Protein AF-A0A2V7F9Q8-F1 (afdb_monomer_lite)

Foldseek 3Di:
DQPQCPPVNLVVLLVVLLVVQLVLQLVLVVVVVDDSVVSNVVSNVLSPPLLVVLLVLLQVLLVPDDPVVSVVVLVVLLVVLVVQQVVLVVLVVVLVVCCVVDVPDDCPVNSVSSVSSSVSSSSNSNSVSSSSSNSNPDPPPVVVVVVVVVVVVVVVVVVVLVVVVVVLVVVQVVLVVVVVVVVVVVVVVQVVLVVVQVVCVVPDPDDDDPVNVDGDDDDDDDRDDRPDSPVPDPPPPDD

pLDDT: mean 71.61, std 14.18, range [29.89, 95.0]

Secondary structure (DSSP, 8-state):
------HHHHHHHHHHHHHHHHHHHHHHHHHTT--HHHHHHHHHHHHHHHHHHHHHHHHHHHHHS-HHHHHHHHHHHHHHHHHHHHHHHHHHHHHHHHHHH-TTS-THHHHHHHHHHHHHHHHHHHHHHHHHHHHH----HHHHHHHHHHHHHHHHHHHHHHHHHHHHHHHHHHHHHHHHHHHHHHHHHHHHHHHHHHHHHHH-SSPPPGGGGSPPP-----PPPP-----SS------

Radius of gyration: 45.11 Å; chains: 1; bounding box: 73×38×143 Å

Structure (mmCIF, N/CA/C/O backbone):
data_AF-A0A2V7F9Q8-F1
#
_entry.id   AF-A0A2V7F9Q8-F1
#
loop_
_atom_site.group_PDB
_atom_site.id
_atom_site.type_symbol
_atom_site.label_atom_id
_atom_site.label_alt_id
_atom_site.label_comp_id
_atom_site.label_asym_id
_atom_site.label_entity_id
_atom_site.label_seq_id
_atom_site.pdbx_PDB_ins_code
_atom_site.Cartn_x
_atom_site.Cartn_y
_atom_site.Cartn_z
_atom_site.occupancy
_atom_site.B_iso_or_equiv
_atom_site.auth_seq_id
_atom_site.auth_comp_id
_atom_site.auth_asym_id
_atom_site.auth_atom_id
_atom_site.pdbx_PDB_model_num
ATOM 1 N N . MET A 1 1 ? -1.385 -17.957 11.671 1.00 29.89 1 MET A N 1
ATOM 2 C CA . MET A 1 1 ? -2.810 -18.336 11.596 1.00 29.89 1 MET A CA 1
ATOM 3 C C . MET A 1 1 ? -3.612 -17.163 12.126 1.00 29.89 1 MET A C 1
ATOM 5 O O . MET A 1 1 ? -3.603 -16.942 13.327 1.00 29.89 1 MET A O 1
ATOM 9 N N . THR A 1 2 ? -4.204 -16.357 11.249 1.00 40.81 2 THR A N 1
ATOM 10 C CA . THR A 1 2 ? -5.199 -15.357 11.648 1.00 40.81 2 THR A CA 1
ATOM 11 C C . THR A 1 2 ? -6.532 -16.092 11.702 1.00 40.81 2 THR A C 1
ATOM 13 O O . THR A 1 2 ? -6.978 -16.638 10.698 1.00 40.81 2 THR A O 1
ATOM 16 N N . ILE A 1 3 ? -7.105 -16.242 12.896 1.00 44.38 3 ILE A N 1
ATOM 17 C CA . ILE A 1 3 ? -8.466 -16.764 13.037 1.00 44.38 3 ILE A CA 1
ATOM 18 C C . ILE A 1 3 ? -9.361 -15.572 12.694 1.00 44.38 3 ILE A C 1
ATOM 20 O O . ILE A 1 3 ? -9.356 -14.611 13.467 1.00 44.38 3 ILE A O 1
ATOM 24 N N . PRO A 1 4 ? -10.053 -15.556 11.540 1.00 53.19 4 PRO A N 1
ATOM 25 C CA . PRO A 1 4 ? -10.927 -14.445 11.206 1.00 53.19 4 PRO A CA 1
ATOM 26 C C . PRO A 1 4 ? -12.036 -14.420 12.253 1.00 53.19 4 PRO A C 1
ATOM 28 O O . PRO A 1 4 ? -12.846 -15.344 12.322 1.00 53.19 4 PRO A O 1
ATOM 31 N N . PHE A 1 5 ? -12.037 -13.403 13.114 1.00 58.00 5 PHE A N 1
ATOM 32 C CA . PHE A 1 5 ? -13.115 -13.230 14.074 1.00 58.00 5 PHE A CA 1
ATOM 33 C C . PHE A 1 5 ? -14.372 -12.889 13.265 1.00 58.00 5 PHE A C 1
ATOM 35 O O . PHE A 1 5 ? -14.367 -11.876 12.561 1.00 58.00 5 PHE A O 1
ATOM 42 N N . PRO A 1 6 ? -15.424 -13.729 13.272 1.00 70.44 6 PRO A N 1
ATOM 43 C CA . PRO A 1 6 ? -16.582 -13.496 12.423 1.00 70.44 6 PRO A CA 1
ATOM 44 C C . PRO A 1 6 ? -17.192 -12.135 12.752 1.00 70.44 6 PRO A C 1
ATOM 46 O O . PRO A 1 6 ? -17.419 -11.822 13.921 1.00 70.44 6 P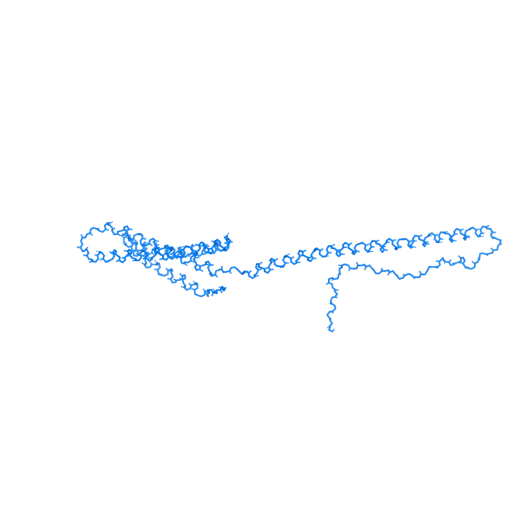RO A O 1
ATOM 49 N N . SER A 1 7 ? -17.482 -11.330 11.733 1.00 65.62 7 SER A N 1
ATOM 50 C CA . SER A 1 7 ? -18.057 -9.988 11.902 1.00 65.62 7 SER A CA 1
ATOM 51 C C . SER A 1 7 ? -19.340 -10.007 12.744 1.00 65.62 7 SER A C 1
ATOM 53 O O . SER A 1 7 ? -19.554 -9.117 13.562 1.00 65.62 7 SER A O 1
ATOM 55 N N . ALA A 1 8 ? -20.142 -11.069 12.626 1.00 67.50 8 ALA A N 1
ATOM 56 C CA . ALA A 1 8 ? -21.326 -11.301 13.451 1.00 67.50 8 ALA A CA 1
ATOM 57 C C . ALA A 1 8 ? -21.000 -11.514 14.943 1.00 67.50 8 ALA A C 1
ATOM 59 O O . ALA A 1 8 ? -21.700 -10.986 15.802 1.00 67.50 8 ALA A O 1
ATOM 60 N N . LEU A 1 9 ? -19.920 -12.238 15.264 1.00 69.56 9 LEU A N 1
ATOM 61 C CA . LEU A 1 9 ? -19.450 -12.417 16.643 1.00 69.56 9 LEU A CA 1
ATOM 62 C C . LEU A 1 9 ? -18.849 -11.125 17.203 1.00 69.56 9 LEU A C 1
ATOM 64 O O . LEU A 1 9 ? -19.033 -10.834 18.380 1.00 69.56 9 LEU A O 1
ATOM 68 N N . HIS A 1 10 ? -18.170 -10.330 16.370 1.00 70.38 10 HIS A N 1
ATOM 69 C CA . HIS A 1 10 ? -17.646 -9.027 16.777 1.00 70.38 10 HIS A CA 1
ATOM 70 C C . HIS A 1 10 ? -18.772 -8.067 17.177 1.00 70.38 10 HIS A C 1
ATOM 72 O O . HIS A 1 10 ? -18.748 -7.523 18.282 1.00 70.38 10 HIS A O 1
ATOM 78 N N . TRP A 1 11 ? -19.781 -7.912 16.315 1.00 69.62 11 TRP A N 1
ATOM 79 C CA . TRP A 1 11 ? -20.952 -7.088 16.609 1.00 69.62 11 TRP A CA 1
ATOM 80 C C . TRP A 1 11 ? -21.761 -7.648 17.779 1.00 69.62 11 TRP A C 1
ATOM 82 O O . TRP A 1 11 ? -22.145 -6.886 18.661 1.00 69.62 11 TRP A O 1
ATOM 92 N N . GLY A 1 12 ? -21.946 -8.970 17.849 1.00 74.69 12 GLY A N 1
ATOM 93 C CA . GLY A 1 12 ? -22.610 -9.625 18.976 1.00 74.69 12 GLY A CA 1
ATOM 94 C C . GLY A 1 12 ? -21.922 -9.348 20.315 1.00 74.69 12 GLY A C 1
ATOM 95 O O . GLY A 1 12 ? -22.597 -9.019 21.286 1.00 74.69 12 GLY A O 1
ATOM 96 N N . LEU A 1 13 ? -20.586 -9.397 20.360 1.00 72.25 13 LEU A N 1
ATOM 97 C CA . LEU A 1 13 ? -19.802 -9.079 21.556 1.00 72.25 13 LEU A CA 1
ATOM 98 C C . LEU A 1 13 ? -19.955 -7.606 21.968 1.00 72.25 13 LEU A C 1
ATOM 100 O O . LEU A 1 13 ? -20.118 -7.326 23.152 1.00 72.25 13 LEU A O 1
ATOM 104 N N . ILE A 1 14 ? -19.932 -6.674 21.007 1.00 73.06 14 ILE A N 1
ATOM 105 C CA . ILE A 1 14 ? -20.111 -5.237 21.274 1.00 73.06 14 ILE A CA 1
ATOM 106 C C . ILE A 1 14 ? -21.512 -4.957 21.828 1.00 73.06 14 ILE A C 1
ATOM 108 O O . ILE A 1 14 ? -21.641 -4.260 22.832 1.00 73.06 14 ILE A O 1
ATOM 112 N N . VAL A 1 15 ? -22.555 -5.519 21.207 1.00 74.88 15 VAL A N 1
ATOM 113 C CA . VAL A 1 15 ? -23.940 -5.345 21.672 1.00 74.88 15 VAL A CA 1
ATOM 114 C C . VAL A 1 15 ? -24.131 -5.966 23.055 1.00 74.88 15 VAL A C 1
ATOM 116 O O . VAL A 1 15 ? -24.748 -5.345 23.916 1.00 74.88 15 VAL A O 1
ATOM 119 N N . PHE A 1 16 ? -23.564 -7.151 23.297 1.00 74.44 16 PHE A N 1
ATOM 120 C CA . PHE A 1 16 ? -23.614 -7.811 24.601 1.00 74.44 16 PHE A CA 1
ATOM 121 C C . PHE A 1 16 ? -22.917 -6.989 25.695 1.00 74.44 16 PHE A C 1
ATOM 123 O O . PHE A 1 16 ? -23.475 -6.815 26.777 1.00 74.44 16 PHE A O 1
ATOM 130 N N . LEU A 1 17 ? -21.732 -6.439 25.407 1.00 71.81 17 LEU A N 1
ATOM 131 C CA . LEU A 1 17 ? -21.002 -5.568 26.333 1.00 71.81 17 LEU A CA 1
ATOM 132 C C . LEU A 1 17 ? -21.772 -4.276 26.634 1.00 71.81 17 LEU A C 1
ATOM 134 O O . LEU A 1 17 ? -21.924 -3.936 27.804 1.00 71.81 17 LEU A O 1
ATOM 138 N N . GLY A 1 18 ? -22.323 -3.610 25.615 1.00 68.94 18 GLY A N 1
ATOM 139 C CA . GLY A 1 18 ? -23.127 -2.396 25.805 1.00 68.94 18 GLY A CA 1
ATOM 140 C C . GLY A 1 18 ? -24.403 -2.642 26.621 1.00 68.94 18 GLY A C 1
ATOM 141 O O . GLY A 1 18 ? -24.721 -1.873 27.528 1.00 68.94 18 GLY A O 1
ATOM 142 N N . PHE A 1 19 ? -25.109 -3.753 26.372 1.00 74.94 19 PHE A N 1
ATOM 143 C CA . PHE A 1 19 ? -26.278 -4.137 27.175 1.00 74.94 19 PHE A CA 1
ATOM 144 C C . PHE A 1 19 ? -25.917 -4.521 28.614 1.00 74.94 19 PHE A C 1
ATOM 146 O O . PHE A 1 19 ? -26.707 -4.266 29.519 1.00 74.94 19 PHE A O 1
ATOM 153 N N . GLY A 1 20 ? -24.746 -5.125 28.835 1.00 69.50 20 GLY A N 1
ATOM 154 C CA . GLY A 1 20 ? -24.253 -5.468 30.170 1.00 69.50 20 GLY A CA 1
ATOM 155 C C . GLY A 1 20 ? -23.825 -4.249 30.993 1.00 69.50 20 GLY A C 1
ATOM 156 O O . GLY A 1 20 ? -23.993 -4.245 32.211 1.00 69.50 20 GLY A O 1
ATOM 157 N N . GLU A 1 21 ? -23.323 -3.198 30.342 1.00 70.00 21 GLU A N 1
ATOM 158 C CA . GLU A 1 21 ? -22.861 -1.974 31.007 1.00 70.00 21 GLU A CA 1
ATOM 159 C C . GLU A 1 21 ? -24.021 -1.107 31.529 1.00 70.00 21 GLU A C 1
ATOM 161 O O . GLU A 1 21 ? -23.918 -0.469 32.580 1.00 70.00 21 GLU A O 1
ATOM 166 N N . PHE A 1 22 ? -25.164 -1.135 30.838 1.00 69.75 22 PHE A N 1
ATOM 167 C CA . PHE A 1 22 ? -26.355 -0.361 31.192 1.00 69.75 22 PHE A CA 1
ATOM 168 C C . PHE A 1 22 ? -26.871 -0.614 32.628 1.00 69.75 22 PHE A C 1
ATOM 170 O O . PHE A 1 22 ? -26.931 0.343 33.406 1.00 69.75 22 PHE A O 1
ATOM 177 N N . PRO A 1 23 ? -27.205 -1.853 33.053 1.00 67.00 23 PRO A N 1
ATOM 178 C CA . PRO A 1 23 ? -27.691 -2.105 34.409 1.00 67.00 23 PRO A CA 1
ATOM 179 C C . PRO A 1 23 ? -26.637 -1.779 35.474 1.00 67.00 23 PRO A C 1
ATOM 181 O O . PRO A 1 23 ? -26.982 -1.241 36.524 1.00 67.00 23 PRO A O 1
ATOM 184 N N . LEU A 1 24 ? -25.354 -2.023 35.198 1.00 67.50 24 LEU A N 1
ATOM 185 C CA . LEU A 1 24 ? -24.270 -1.703 36.126 1.00 67.50 24 LEU A CA 1
ATOM 186 C C . LEU A 1 24 ? -24.180 -0.203 36.396 1.00 67.50 24 LEU A C 1
ATOM 188 O O . LEU A 1 24 ? -24.241 0.195 37.557 1.00 67.50 24 LEU A O 1
ATOM 192 N N . ASN A 1 25 ? -24.142 0.625 35.349 1.00 68.44 25 ASN A N 1
ATOM 193 C CA . ASN A 1 25 ? -24.094 2.081 35.492 1.00 68.44 25 ASN A CA 1
ATOM 194 C C . ASN A 1 25 ? -25.361 2.637 36.178 1.00 68.44 25 ASN A C 1
ATOM 196 O O . ASN A 1 25 ? -25.261 3.564 36.982 1.00 68.44 25 ASN A O 1
ATOM 200 N N . THR A 1 26 ? -26.545 2.041 35.966 1.00 67.25 26 THR A N 1
ATOM 201 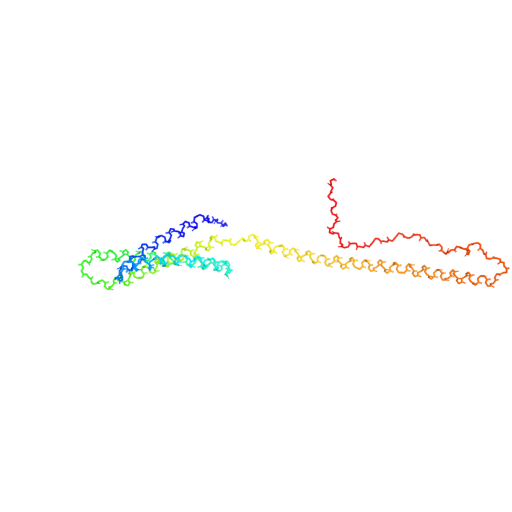C CA . THR A 1 26 ? -27.772 2.476 36.672 1.00 67.25 26 THR A CA 1
ATOM 202 C C . THR A 1 26 ? -27.741 2.225 38.184 1.00 67.25 26 THR A C 1
ATOM 204 O O . THR A 1 26 ? -28.275 3.035 38.943 1.00 67.25 26 THR A O 1
ATOM 207 N N . VAL A 1 27 ? -27.095 1.145 38.646 1.00 66.31 27 VAL A N 1
ATOM 208 C CA . VAL A 1 27 ? -26.941 0.857 40.085 1.00 66.31 27 VAL A CA 1
ATOM 209 C C . VAL A 1 27 ? -26.067 1.916 40.760 1.00 66.31 27 VAL A C 1
ATOM 211 O O . VAL A 1 27 ? -26.357 2.327 41.882 1.00 66.31 27 VAL A O 1
ATOM 214 N N . VAL A 1 28 ? -25.042 2.409 40.060 1.00 63.38 28 VAL A N 1
ATOM 215 C CA . VAL A 1 28 ? -24.127 3.444 40.564 1.00 63.38 28 VAL A CA 1
ATOM 216 C C . VAL A 1 28 ? -24.845 4.766 40.791 1.00 63.38 28 VAL A C 1
ATOM 218 O O . VAL A 1 28 ? -24.762 5.342 41.871 1.00 63.38 28 VAL A O 1
ATOM 221 N N . PHE A 1 29 ? -25.566 5.247 39.780 1.00 64.38 29 PHE A N 1
ATOM 222 C CA . PHE A 1 29 ? -26.223 6.552 39.839 1.00 64.38 29 PHE A CA 1
ATOM 223 C C . PHE A 1 29 ? -27.409 6.567 40.808 1.00 64.38 29 PHE A C 1
ATOM 225 O O . PHE A 1 29 ? -27.621 7.564 41.494 1.00 64.38 29 PHE A O 1
ATOM 232 N N . ARG A 1 30 ? -28.091 5.426 40.992 1.00 65.75 30 ARG A N 1
ATOM 233 C CA . ARG A 1 30 ? -29.077 5.267 42.072 1.00 65.75 30 ARG A CA 1
ATOM 234 C C . ARG A 1 30 ? -28.444 5.384 43.460 1.00 65.75 30 ARG A C 1
ATOM 236 O O . ARG A 1 30 ? -29.068 5.936 44.360 1.00 65.75 30 ARG A O 1
ATOM 243 N N . LEU A 1 31 ? -27.202 4.922 43.633 1.00 60.53 31 LEU A N 1
ATOM 244 C CA . LEU A 1 31 ? -26.444 5.083 44.881 1.00 60.53 31 LEU A CA 1
ATOM 245 C C . LEU A 1 31 ? -26.020 6.539 45.150 1.00 60.53 31 LEU A C 1
ATOM 247 O O . LEU A 1 31 ? -25.777 6.891 46.302 1.00 60.53 31 LEU A O 1
ATOM 251 N N . PHE A 1 32 ? -25.940 7.379 44.114 1.00 56.38 32 PHE A N 1
ATOM 252 C CA . PHE A 1 32 ? -25.643 8.811 44.230 1.00 56.38 32 PHE A CA 1
ATOM 253 C C . PHE A 1 32 ? -26.869 9.669 44.595 1.00 56.38 32 PHE A C 1
ATOM 255 O O . PHE A 1 32 ? -26.714 10.858 44.865 1.00 56.38 32 PHE A O 1
ATOM 262 N N . GLY A 1 33 ? -28.066 9.074 44.678 1.00 53.78 33 GLY A N 1
ATOM 263 C CA . GLY A 1 33 ? -29.275 9.746 45.167 1.00 53.78 33 GLY A CA 1
ATOM 264 C C . GLY A 1 33 ? -29.928 10.711 44.171 1.00 53.78 33 GLY A C 1
ATOM 265 O O . GLY A 1 33 ? -30.736 11.543 44.579 1.00 53.78 33 GLY A O 1
ATOM 266 N N . GLU A 1 34 ? -29.596 10.623 42.881 1.00 59.00 34 GLU A N 1
ATOM 267 C CA . GLU A 1 34 ? -30.225 11.442 41.840 1.00 59.00 34 GLU A CA 1
ATOM 268 C C . GLU A 1 34 ? -31.616 10.925 41.432 1.00 59.00 34 GLU A C 1
ATOM 270 O O . GLU A 1 34 ? -31.963 9.759 41.631 1.00 59.00 34 GLU A O 1
ATOM 275 N N . ALA A 1 35 ? -32.426 11.799 40.822 1.00 67.19 35 ALA A N 1
ATOM 276 C CA . ALA A 1 35 ? -33.738 11.437 40.291 1.00 67.19 35 ALA A CA 1
ATOM 277 C C . ALA A 1 35 ? -33.627 10.276 39.282 1.00 67.19 35 ALA A C 1
ATOM 279 O O . ALA A 1 35 ? -32.774 10.298 38.390 1.00 67.19 35 ALA A O 1
ATOM 280 N N . GLU A 1 36 ? -34.518 9.281 39.386 1.00 64.94 36 GLU A N 1
ATOM 281 C CA . GLU A 1 36 ? -34.432 8.028 38.612 1.00 64.94 36 GLU A CA 1
ATOM 282 C C . GLU A 1 36 ? -34.313 8.255 37.101 1.00 64.94 36 GLU A C 1
ATOM 284 O O . GLU A 1 36 ? -33.569 7.552 36.420 1.00 64.94 36 GLU A O 1
ATOM 289 N N . PHE A 1 37 ? -34.993 9.274 36.572 1.00 68.38 37 PHE A N 1
ATOM 290 C CA . PHE A 1 37 ? -34.937 9.603 35.149 1.00 68.38 37 PHE A CA 1
ATOM 291 C C . PHE A 1 37 ? -33.549 10.100 34.703 1.00 68.38 37 PHE A C 1
ATOM 293 O O . PHE A 1 37 ? -33.067 9.705 33.642 1.00 68.38 37 PHE A O 1
ATOM 300 N N . LEU A 1 38 ? -32.876 10.916 35.525 1.00 66.81 38 LEU A N 1
ATOM 301 C CA . LEU A 1 38 ? -31.527 11.420 35.235 1.00 66.81 38 LEU A CA 1
ATOM 302 C C . LEU A 1 38 ? -30.496 10.282 35.263 1.00 66.81 38 LEU A C 1
ATOM 304 O O . LEU A 1 38 ? -29.641 10.190 34.383 1.00 66.81 38 LEU A O 1
ATOM 308 N N . THR A 1 39 ? -30.655 9.361 36.216 1.00 72.06 39 THR A N 1
ATOM 309 C CA . THR A 1 39 ? -29.824 8.159 36.360 1.00 72.06 39 THR A CA 1
ATOM 310 C C . THR A 1 39 ? -29.856 7.290 35.102 1.00 72.06 39 THR A C 1
ATOM 312 O O . THR A 1 39 ? -28.805 6.887 34.599 1.00 72.06 39 THR A O 1
ATOM 315 N N . TYR A 1 40 ? -31.046 7.011 34.561 1.00 73.00 40 TYR A N 1
ATOM 316 C CA . TYR A 1 40 ? -31.163 6.219 33.335 1.00 73.00 40 TYR A CA 1
ATOM 317 C C . TYR A 1 40 ? -30.545 6.929 32.129 1.00 73.00 40 TYR A C 1
ATOM 319 O O . TYR A 1 40 ? -29.878 6.283 31.319 1.00 73.00 40 TYR A O 1
ATOM 327 N N . LEU A 1 41 ? -30.705 8.253 32.036 1.00 71.31 41 LEU A N 1
ATOM 328 C CA . LEU A 1 41 ? -30.115 9.043 30.959 1.00 71.31 41 LEU A CA 1
ATOM 329 C C . LEU A 1 41 ? -28.578 8.995 31.012 1.00 71.31 41 LEU A C 1
ATOM 331 O O . LEU A 1 41 ? -27.946 8.681 30.005 1.00 71.31 41 LEU A O 1
ATOM 335 N N . MET A 1 42 ? -27.977 9.217 32.183 1.00 66.94 42 MET A N 1
ATOM 336 C CA . MET A 1 42 ? -26.519 9.189 32.370 1.00 66.94 42 MET A CA 1
ATOM 337 C C . MET A 1 42 ? -25.917 7.790 32.192 1.00 66.94 42 MET A C 1
ATOM 339 O O . MET A 1 42 ? -24.858 7.639 31.583 1.00 66.94 42 MET A O 1
ATOM 343 N N . ALA A 1 43 ? -26.600 6.748 32.668 1.00 68.75 4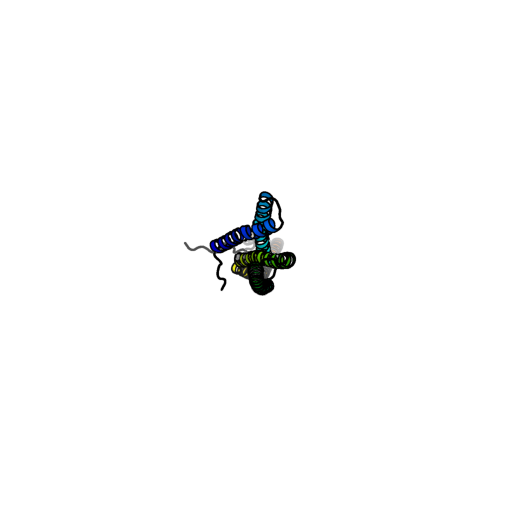3 ALA A N 1
ATOM 344 C CA . ALA A 1 43 ? -26.162 5.374 32.450 1.00 68.75 43 ALA A CA 1
ATOM 345 C C . ALA A 1 43 ? -26.220 4.983 30.965 1.00 68.75 43 ALA A C 1
ATOM 347 O O . ALA A 1 43 ? -25.309 4.319 30.473 1.00 68.75 43 ALA A O 1
ATOM 348 N N . SER A 1 44 ? -27.260 5.424 30.244 1.00 70.75 44 SER A N 1
ATOM 349 C CA . SER A 1 44 ? -27.421 5.140 28.813 1.00 70.75 44 SER A CA 1
ATOM 350 C C . SER A 1 44 ? -26.340 5.795 27.954 1.00 70.75 44 SER A C 1
ATOM 352 O O . SER A 1 44 ? -25.825 5.164 27.032 1.00 70.75 44 SER A O 1
ATOM 354 N N . THR A 1 45 ? -25.956 7.036 28.269 1.00 70.19 45 THR A N 1
ATOM 355 C CA . THR A 1 45 ? -24.932 7.760 27.511 1.00 70.19 45 THR A CA 1
ATOM 356 C C . THR A 1 45 ? -23.558 7.141 27.718 1.00 70.19 45 THR A C 1
ATOM 358 O O . THR A 1 45 ? -22.850 6.918 26.738 1.00 70.19 45 THR A O 1
ATOM 361 N N . LEU A 1 46 ? -23.202 6.779 28.953 1.00 69.00 46 LEU A N 1
ATOM 362 C CA . LEU A 1 46 ? -21.939 6.094 29.246 1.00 69.00 46 LEU A CA 1
ATOM 363 C C . LEU A 1 46 ? -21.861 4.709 28.594 1.00 69.00 46 LEU A C 1
ATOM 365 O O . LEU A 1 46 ? -20.876 4.431 27.911 1.00 69.00 46 LEU A O 1
ATOM 369 N N . ALA A 1 47 ? -22.932 3.913 28.694 1.00 70.31 47 ALA A N 1
ATOM 370 C CA . ALA A 1 47 ? -23.006 2.574 28.100 1.00 70.31 47 ALA A CA 1
ATOM 371 C C . ALA A 1 47 ? -22.896 2.571 26.562 1.00 70.31 47 ALA A C 1
ATOM 373 O O . ALA A 1 47 ? -22.547 1.556 25.964 1.00 70.31 47 ALA A O 1
ATOM 374 N N . LEU A 1 48 ? -23.193 3.695 25.903 1.00 69.81 48 LEU A N 1
ATOM 375 C CA . LEU A 1 48 ? -23.008 3.870 24.459 1.00 69.81 48 LEU A CA 1
ATOM 376 C C . LEU A 1 48 ? -21.628 4.437 24.113 1.00 69.81 48 LEU A C 1
ATOM 378 O O . LEU A 1 48 ? -20.967 3.953 23.195 1.00 69.81 48 LEU A O 1
ATOM 382 N N . ILE A 1 49 ? -21.187 5.468 24.834 1.00 70.12 49 ILE A N 1
ATOM 383 C CA . ILE A 1 49 ? -19.960 6.206 24.518 1.00 70.12 49 ILE A CA 1
ATOM 384 C C . ILE A 1 49 ? -18.717 5.341 24.750 1.00 70.12 49 ILE A C 1
ATOM 386 O O . ILE A 1 49 ? -17.800 5.369 23.926 1.00 70.12 49 ILE A O 1
ATOM 390 N N . ILE A 1 50 ? -18.682 4.551 25.826 1.00 71.38 50 ILE A N 1
ATOM 391 C CA . ILE A 1 50 ? -17.509 3.745 26.190 1.00 71.38 50 ILE A CA 1
ATOM 392 C C . ILE A 1 50 ? -17.189 2.691 25.111 1.00 71.38 50 ILE A C 1
ATOM 394 O O . ILE A 1 50 ? -16.053 2.686 24.617 1.00 71.38 50 ILE A O 1
ATOM 398 N N . PRO A 1 51 ? -18.151 1.869 24.644 1.00 72.62 51 PRO A N 1
ATOM 399 C CA . PRO A 1 51 ? -17.916 0.957 23.530 1.00 72.62 51 PRO A CA 1
ATOM 400 C C . PRO A 1 51 ? -17.536 1.677 22.234 1.00 72.62 51 PRO A C 1
ATOM 402 O O . PRO A 1 51 ? -16.601 1.253 21.560 1.00 72.62 51 PRO A O 1
ATOM 405 N N . VAL A 1 52 ? -18.210 2.780 21.887 1.00 71.94 52 VAL A N 1
ATOM 406 C CA . VAL A 1 52 ? -17.951 3.514 20.634 1.00 71.94 52 VAL A CA 1
ATOM 407 C C . VAL A 1 52 ? -16.524 4.066 20.590 1.00 71.94 52 VAL A C 1
ATOM 409 O O . VAL A 1 52 ? -15.832 3.907 19.580 1.00 71.94 52 VAL A O 1
ATOM 412 N N . ILE A 1 53 ? -16.051 4.661 21.688 1.00 71.56 53 ILE A N 1
ATOM 413 C CA . ILE A 1 53 ? -14.676 5.162 21.787 1.00 71.56 53 ILE A CA 1
ATOM 414 C C . ILE A 1 53 ? -13.679 3.997 21.736 1.00 71.56 53 ILE A C 1
ATOM 416 O O . ILE A 1 53 ? -12.688 4.083 21.011 1.00 71.56 53 ILE A O 1
ATOM 420 N N . GLY A 1 54 ? -13.948 2.890 22.439 1.00 69.94 54 GLY A N 1
ATOM 421 C CA . GLY A 1 54 ? -13.109 1.687 22.377 1.00 69.94 54 GLY A CA 1
ATOM 422 C C . GLY A 1 54 ? -12.984 1.132 20.953 1.00 69.94 54 GLY A C 1
ATOM 423 O O . GLY A 1 54 ? -11.894 0.758 20.518 1.00 69.94 54 GLY A O 1
ATOM 424 N N . LEU A 1 55 ? -14.077 1.165 20.187 1.00 73.12 55 LEU A N 1
ATOM 425 C CA . LEU A 1 55 ? -14.125 0.745 18.788 1.00 73.12 55 LEU A CA 1
ATOM 426 C C . LEU A 1 55 ? -13.240 1.637 17.913 1.00 73.12 55 LEU A C 1
ATOM 428 O O . LEU A 1 55 ? -12.386 1.126 17.185 1.00 73.12 55 LEU A O 1
ATOM 432 N N . PHE A 1 56 ? -13.400 2.958 18.034 1.00 73.06 56 PHE A N 1
ATOM 433 C CA . PHE A 1 56 ? -12.654 3.937 17.246 1.00 73.06 56 PHE A CA 1
ATOM 434 C C . PHE A 1 56 ? -11.156 3.908 17.561 1.00 73.06 56 PHE A C 1
ATOM 436 O O . PHE A 1 56 ? -10.329 3.895 16.648 1.00 73.06 56 PHE A O 1
ATOM 443 N N . ILE A 1 57 ? -10.796 3.829 18.845 1.00 71.44 57 ILE A N 1
ATOM 444 C CA . ILE A 1 57 ? -9.399 3.722 19.274 1.00 71.44 57 ILE A CA 1
ATOM 445 C C . ILE A 1 57 ? -8.801 2.386 18.823 1.00 71.44 57 ILE A C 1
ATOM 447 O O . ILE A 1 57 ? -7.677 2.378 18.331 1.00 71.44 57 ILE A O 1
ATOM 451 N N . GLY A 1 58 ? -9.540 1.274 18.910 1.00 68.19 58 GLY A N 1
ATOM 452 C CA . GLY A 1 58 ? -9.086 -0.029 18.414 1.00 68.19 58 GLY A CA 1
ATOM 453 C C . GLY A 1 58 ? -8.761 -0.010 16.916 1.00 68.19 58 GLY A C 1
ATOM 454 O O . GLY A 1 58 ? -7.691 -0.474 16.511 1.00 68.19 58 GLY A O 1
ATOM 455 N N . ILE A 1 59 ? -9.623 0.620 16.107 1.00 70.12 59 ILE A N 1
ATOM 456 C CA . ILE A 1 59 ? -9.390 0.825 14.669 1.00 70.12 59 ILE A CA 1
ATOM 457 C C . ILE A 1 59 ? -8.177 1.735 14.452 1.00 70.12 59 ILE A C 1
ATOM 459 O O . ILE A 1 59 ? -7.282 1.402 13.675 1.00 70.12 59 ILE A O 1
ATOM 463 N N . HIS A 1 60 ? -8.114 2.876 15.138 1.00 69.75 60 HIS A N 1
ATOM 464 C CA . HIS A 1 60 ? -7.045 3.854 14.947 1.00 69.75 60 HIS A CA 1
ATOM 465 C C . HIS A 1 60 ? -5.673 3.292 15.342 1.00 69.75 60 HIS A C 1
ATOM 467 O O . HIS A 1 60 ? -4.703 3.427 14.596 1.00 69.75 60 HIS A O 1
ATOM 473 N N . MET A 1 61 ? -5.596 2.577 16.465 1.00 66.69 61 MET A N 1
ATOM 474 C CA . MET A 1 61 ? -4.371 1.946 16.954 1.00 66.69 61 MET A CA 1
ATOM 475 C C . MET A 1 61 ? -3.858 0.871 15.991 1.00 66.69 61 MET A C 1
ATOM 477 O O . MET A 1 61 ? -2.648 0.695 15.842 1.00 66.69 61 MET A O 1
ATOM 481 N N . ARG A 1 62 ? -4.768 0.191 15.284 1.00 66.75 62 ARG A N 1
ATOM 482 C CA . ARG A 1 62 ? -4.420 -0.786 14.250 1.00 66.75 62 ARG A CA 1
ATOM 483 C C . ARG A 1 62 ? -3.827 -0.147 12.988 1.00 66.75 62 ARG A C 1
ATOM 485 O O . ARG A 1 62 ? -3.002 -0.786 12.339 1.00 66.75 62 ARG A O 1
ATOM 492 N N . HIS A 1 63 ? -4.209 1.089 12.660 1.00 64.50 63 HIS A N 1
ATOM 493 C CA . HIS A 1 63 ? -3.704 1.823 11.491 1.00 64.50 63 HIS A CA 1
ATOM 494 C C . HIS A 1 63 ? -2.442 2.650 11.790 1.00 64.50 63 HIS A C 1
ATOM 496 O O . HIS A 1 63 ? -1.604 2.820 10.908 1.00 64.50 63 HIS A O 1
ATOM 502 N N . ALA A 1 64 ? -2.293 3.163 13.015 1.00 60.12 64 ALA A N 1
ATOM 503 C CA . ALA A 1 64 ? -1.228 4.102 13.371 1.00 60.12 64 ALA A CA 1
ATOM 504 C C . ALA A 1 64 ? 0.063 3.438 13.888 1.00 60.12 64 ALA A C 1
ATOM 506 O O . ALA A 1 64 ? 1.138 4.027 13.773 1.00 60.12 64 ALA A O 1
ATOM 507 N N . ILE A 1 65 ? -0.014 2.232 14.469 1.00 62.56 65 ILE A N 1
ATOM 508 C CA . ILE A 1 65 ? 1.114 1.608 15.180 1.00 62.56 65 ILE A CA 1
ATOM 509 C C . ILE A 1 65 ? 1.634 0.374 14.420 1.00 62.56 65 ILE A C 1
ATOM 511 O O . ILE A 1 65 ? 0.838 -0.463 13.987 1.00 62.56 65 ILE A O 1
ATOM 515 N N . PRO A 1 66 ? 2.967 0.189 14.284 1.00 65.69 66 PRO A N 1
ATOM 516 C CA . PRO A 1 66 ? 3.533 -1.031 13.713 1.00 65.69 66 PRO A CA 1
ATOM 517 C C . PRO A 1 66 ? 3.061 -2.281 14.475 1.00 65.69 66 PRO A C 1
ATOM 519 O O . PRO A 1 66 ? 3.127 -2.339 15.703 1.00 65.69 66 PRO A O 1
ATOM 522 N N . ARG A 1 67 ? 2.616 -3.309 13.734 1.00 59.22 67 ARG A N 1
ATOM 523 C CA . ARG A 1 67 ? 1.928 -4.508 14.262 1.00 59.22 67 ARG A CA 1
ATOM 524 C C . ARG A 1 67 ? 2.647 -5.206 15.424 1.00 59.22 67 ARG A C 1
ATOM 526 O O . ARG A 1 67 ? 1.974 -5.695 16.319 1.00 59.22 67 ARG A O 1
ATOM 533 N N . MET A 1 68 ? 3.983 -5.225 15.460 1.00 61.38 68 MET A N 1
ATOM 534 C CA . MET A 1 68 ? 4.730 -5.805 16.591 1.00 61.38 68 MET A CA 1
ATOM 535 C C . MET A 1 68 ? 4.480 -5.038 17.892 1.00 61.38 68 MET A C 1
ATOM 537 O O . MET A 1 68 ? 4.176 -5.643 18.914 1.00 61.38 68 MET A O 1
ATOM 541 N N . ALA A 1 69 ? 4.546 -3.707 17.843 1.00 68.56 69 ALA A N 1
ATOM 542 C CA . ALA A 1 69 ? 4.277 -2.867 19.002 1.00 68.56 69 ALA A CA 1
ATOM 543 C C . ALA A 1 69 ? 2.792 -2.917 19.393 1.00 68.56 69 ALA A C 1
ATOM 545 O O . ALA A 1 69 ? 2.489 -3.028 20.574 1.00 68.56 69 ALA A O 1
ATOM 546 N N . GLY A 1 70 ? 1.874 -2.924 18.417 1.00 68.06 70 GLY A N 1
ATOM 547 C CA . GLY A 1 70 ? 0.434 -3.048 18.675 1.00 68.06 70 GLY A CA 1
ATOM 548 C C . GLY A 1 70 ? 0.033 -4.393 19.298 1.00 68.06 70 GLY A C 1
ATOM 549 O O . GLY A 1 70 ? -0.712 -4.413 20.276 1.00 68.06 70 GLY A O 1
ATOM 550 N N . ASN A 1 71 ? 0.583 -5.507 18.799 1.00 68.88 71 ASN A N 1
ATOM 551 C CA . ASN A 1 71 ? 0.326 -6.845 19.339 1.00 68.88 71 ASN A CA 1
ATOM 552 C C . ASN A 1 71 ? 0.915 -7.022 20.743 1.00 68.88 71 ASN A C 1
ATOM 554 O O . ASN A 1 71 ? 0.268 -7.629 21.590 1.00 68.88 71 ASN A O 1
ATOM 558 N N . ILE A 1 72 ? 2.115 -6.492 21.008 1.00 74.69 72 ILE A N 1
ATOM 559 C CA . ILE A 1 72 ? 2.711 -6.512 22.354 1.00 74.69 72 ILE A CA 1
ATOM 560 C C . ILE A 1 72 ? 1.878 -5.653 23.308 1.00 74.69 72 ILE A C 1
ATOM 562 O O . ILE A 1 72 ? 1.580 -6.085 24.418 1.00 74.69 72 ILE A O 1
ATOM 566 N N . LEU A 1 73 ? 1.464 -4.462 22.866 1.00 73.44 73 LEU A N 1
ATOM 567 C CA . LEU A 1 73 ? 0.673 -3.540 23.672 1.00 73.44 73 LEU A CA 1
ATOM 568 C C . LEU A 1 73 ? -0.668 -4.162 24.070 1.00 73.44 73 LEU A C 1
ATOM 570 O O . LEU A 1 73 ? -0.992 -4.179 25.251 1.00 73.44 73 LEU A O 1
ATOM 574 N N . ILE A 1 74 ? -1.409 -4.740 23.121 1.00 72.31 74 ILE A N 1
ATOM 575 C CA . ILE A 1 74 ? -2.677 -5.431 23.409 1.00 72.31 74 ILE A CA 1
ATOM 576 C C . ILE A 1 74 ? -2.453 -6.718 24.194 1.00 72.31 74 ILE A C 1
ATOM 578 O O . ILE A 1 74 ? -3.222 -7.012 25.106 1.00 72.31 74 ILE A O 1
ATOM 582 N N . GLY A 1 75 ? -1.388 -7.459 23.885 1.00 68.62 75 GLY A N 1
ATOM 583 C CA . GLY A 1 75 ? -0.997 -8.654 24.625 1.00 68.62 75 GLY A CA 1
ATOM 584 C C . GLY A 1 75 ? -0.676 -8.373 26.094 1.00 68.62 75 GLY A C 1
ATOM 585 O O . GLY A 1 75 ? -0.904 -9.240 26.929 1.00 68.62 75 GLY A O 1
ATOM 586 N N . LEU A 1 76 ? -0.207 -7.165 26.423 1.00 75.44 76 LEU A N 1
ATOM 587 C CA . LEU A 1 76 ? 0.010 -6.707 27.797 1.00 75.44 76 LEU A CA 1
ATOM 588 C C . LEU A 1 76 ? -1.275 -6.137 28.420 1.00 75.44 76 LEU A C 1
ATOM 590 O O . LEU A 1 76 ? -1.601 -6.431 29.568 1.00 75.44 76 LEU A O 1
ATOM 594 N N . LEU A 1 77 ? -2.028 -5.341 27.660 1.00 74.00 77 LEU A N 1
ATOM 595 C CA . LEU A 1 77 ? -3.246 -4.682 28.131 1.00 74.00 77 LEU A CA 1
ATOM 596 C C . LEU A 1 77 ? -4.376 -5.661 28.442 1.00 74.00 77 LEU A C 1
ATOM 598 O O . LEU A 1 77 ? -5.055 -5.497 29.453 1.00 74.00 77 LEU A O 1
ATOM 602 N N . ALA A 1 78 ? -4.571 -6.691 27.620 1.00 68.31 78 ALA A N 1
ATOM 603 C CA . ALA A 1 78 ? -5.626 -7.682 27.816 1.00 68.31 78 ALA A CA 1
ATOM 604 C C . ALA A 1 78 ? -5.540 -8.400 29.183 1.00 68.31 78 ALA A C 1
ATOM 606 O O . ALA A 1 78 ? -6.522 -8.356 29.927 1.00 68.31 78 ALA A O 1
ATOM 607 N N . PRO A 1 79 ? -4.404 -9.003 29.591 1.00 69.31 79 PRO A N 1
ATOM 608 C CA . PRO A 1 79 ? -4.295 -9.650 30.898 1.00 69.31 79 PRO A CA 1
ATOM 609 C C . PRO A 1 79 ? -4.343 -8.660 32.066 1.00 69.31 79 PRO A C 1
ATOM 611 O O . PRO A 1 79 ? -4.926 -8.994 33.095 1.00 69.31 79 PRO A O 1
ATOM 614 N N . ILE A 1 80 ? -3.810 -7.439 31.918 1.00 73.44 80 ILE A N 1
ATOM 615 C CA . ILE A 1 80 ? -3.943 -6.386 32.944 1.00 73.44 80 ILE A CA 1
ATOM 616 C C . ILE A 1 80 ? -5.417 -6.046 33.167 1.00 73.44 80 ILE A C 1
ATOM 618 O O . ILE A 1 80 ? -5.872 -5.946 34.304 1.00 73.44 80 ILE A O 1
ATOM 622 N N . THR A 1 81 ? -6.175 -5.925 32.081 1.00 66.69 81 THR A N 1
ATOM 623 C CA . THR A 1 81 ? -7.605 -5.628 32.131 1.00 66.69 81 THR A CA 1
ATOM 624 C C . THR A 1 81 ? -8.381 -6.754 32.809 1.00 66.69 81 THR A C 1
ATOM 626 O O . THR A 1 81 ? -9.158 -6.506 33.730 1.00 66.69 81 THR A O 1
ATOM 629 N N . VAL A 1 82 ? -8.160 -8.000 32.381 1.00 63.94 82 VAL A N 1
ATOM 630 C CA . VAL A 1 82 ? -8.821 -9.177 32.965 1.00 63.94 82 VAL A CA 1
ATOM 631 C C . VAL A 1 82 ? -8.461 -9.317 34.446 1.00 63.94 82 VAL A C 1
ATOM 633 O O . VAL A 1 82 ? -9.342 -9.551 35.271 1.00 63.94 82 VAL A O 1
ATOM 636 N N . GLY A 1 83 ? -7.191 -9.107 34.806 1.00 64.62 83 GLY A N 1
ATOM 637 C CA . GLY A 1 83 ? -6.731 -9.109 36.194 1.00 64.62 83 GLY A CA 1
ATOM 638 C C . GLY A 1 83 ? -7.388 -8.014 37.038 1.00 64.62 83 GLY A C 1
ATOM 639 O O . GLY A 1 83 ? -7.879 -8.296 38.130 1.00 64.62 83 GLY A O 1
ATOM 640 N N . GLY A 1 84 ? -7.470 -6.789 36.512 1.00 67.50 84 GLY A N 1
ATOM 641 C CA . GLY A 1 84 ? -8.152 -5.669 37.165 1.00 67.50 84 GLY A CA 1
ATOM 642 C C . GLY A 1 84 ? -9.644 -5.928 37.380 1.00 67.50 84 GLY A C 1
ATOM 643 O O . GLY A 1 84 ? -10.179 -5.630 38.446 1.00 67.50 84 GLY A O 1
ATOM 644 N N . ALA A 1 85 ? -10.310 -6.562 36.419 1.00 59.44 85 ALA A N 1
ATOM 645 C CA . ALA A 1 85 ? -11.719 -6.907 36.539 1.00 59.44 85 ALA A CA 1
ATOM 646 C C . ALA A 1 85 ? -11.985 -8.039 37.532 1.00 59.44 85 ALA A C 1
ATOM 648 O O . ALA A 1 85 ? -12.910 -7.948 38.334 1.00 59.44 85 ALA A O 1
ATOM 649 N N . LEU A 1 86 ? -11.160 -9.089 37.530 1.00 61.81 86 LEU A N 1
ATOM 650 C CA . LEU A 1 86 ? -11.245 -10.151 38.536 1.00 61.81 86 LEU A CA 1
ATOM 651 C C . LEU A 1 86 ? -11.015 -9.591 39.945 1.00 61.81 86 LEU A C 1
ATOM 653 O O . LEU A 1 86 ? -11.722 -9.966 40.882 1.00 61.81 86 LEU A O 1
ATOM 657 N N . TYR A 1 87 ? -10.080 -8.649 40.089 1.00 65.12 87 TYR A N 1
ATOM 658 C CA . TYR A 1 87 ? -9.849 -7.935 41.341 1.00 65.12 87 TYR A CA 1
ATOM 659 C C . TYR A 1 87 ? -11.070 -7.103 41.769 1.00 65.12 87 TYR A C 1
ATOM 661 O O . TYR A 1 87 ? -11.487 -7.159 42.923 1.00 65.12 87 TYR A O 1
ATOM 669 N N . ALA A 1 88 ? -11.704 -6.400 40.834 1.00 61.34 88 ALA A N 1
ATOM 670 C CA . ALA A 1 88 ? -12.910 -5.614 41.077 1.00 61.34 88 ALA A CA 1
ATOM 671 C C . ALA A 1 88 ? -14.129 -6.449 41.471 1.00 61.34 88 ALA A C 1
ATOM 673 O O . ALA A 1 88 ? -14.827 -6.116 42.426 1.00 61.34 88 ALA A O 1
ATOM 674 N N . VAL A 1 89 ? -14.354 -7.568 40.780 1.00 59.41 89 VAL A N 1
ATOM 675 C CA . VAL A 1 89 ? -15.396 -8.539 41.133 1.00 59.41 89 VAL A CA 1
ATOM 676 C C . VAL A 1 89 ? -15.126 -9.124 42.520 1.00 59.41 89 VAL A C 1
ATOM 678 O O . VAL A 1 89 ? -16.052 -9.269 43.315 1.00 59.41 89 VAL A O 1
ATOM 681 N N . SER A 1 90 ? -13.862 -9.407 42.848 1.00 56.38 90 SER A N 1
ATOM 682 C CA . SER A 1 90 ? -13.465 -9.854 44.187 1.00 56.38 90 SER A CA 1
ATOM 683 C C . SER A 1 90 ? -13.748 -8.792 45.258 1.00 56.38 90 SER A C 1
ATOM 685 O O . SER A 1 90 ? -14.270 -9.124 46.323 1.00 56.38 90 SER A O 1
ATOM 687 N N . LEU A 1 91 ? -13.496 -7.510 44.966 1.00 63.16 91 LEU A N 1
ATOM 688 C CA . LEU A 1 91 ? -13.842 -6.402 45.859 1.00 63.16 91 LEU A CA 1
ATOM 689 C C . LEU A 1 91 ? -15.356 -6.270 46.057 1.00 63.16 91 LEU A C 1
ATOM 691 O O . LEU A 1 91 ? -15.774 -6.191 47.206 1.00 63.16 91 LEU A O 1
ATOM 695 N N . LEU A 1 92 ? -16.167 -6.318 44.989 1.00 58.44 92 LEU A N 1
ATOM 696 C CA . LEU A 1 92 ? -17.638 -6.282 45.088 1.00 58.44 92 LEU A CA 1
ATOM 697 C C . LEU A 1 92 ? -18.186 -7.462 45.875 1.00 58.44 92 LEU A C 1
ATOM 699 O O . LEU A 1 92 ? -19.082 -7.304 46.698 1.00 58.44 92 LEU A O 1
ATOM 703 N N . ARG A 1 93 ? -17.638 -8.655 45.640 1.00 54.66 93 ARG A N 1
ATOM 704 C CA . ARG A 1 93 ? -17.995 -9.842 46.412 1.00 54.66 93 ARG A CA 1
ATOM 705 C C . ARG A 1 93 ? -17.678 -9.627 47.890 1.00 54.66 93 ARG A C 1
ATOM 707 O O . ARG A 1 93 ? -18.496 -9.976 48.734 1.00 54.66 93 ARG A O 1
ATOM 714 N N . ASN A 1 94 ? -16.519 -9.052 48.206 1.00 56.22 94 ASN A N 1
ATOM 715 C CA . ASN A 1 94 ? -16.110 -8.817 49.584 1.00 56.22 94 ASN A CA 1
ATOM 716 C C . ASN A 1 94 ? -16.970 -7.743 50.272 1.00 56.22 94 ASN A C 1
ATOM 718 O O . ASN A 1 94 ? -17.395 -7.961 51.401 1.00 56.22 94 ASN A O 1
ATOM 722 N N . THR A 1 95 ? -17.290 -6.637 49.591 1.00 61.88 95 THR A N 1
ATOM 723 C CA . THR A 1 95 ? -18.158 -5.573 50.126 1.00 61.88 95 THR A CA 1
ATOM 724 C C . THR A 1 95 ? -19.613 -6.025 50.277 1.00 61.88 95 THR A C 1
ATOM 726 O O . THR A 1 95 ? -20.261 -5.747 51.288 1.00 61.88 95 THR A O 1
ATOM 729 N N . TYR A 1 96 ? -20.129 -6.813 49.331 1.00 54.28 96 TYR A N 1
ATOM 730 C CA . TYR A 1 96 ? -21.473 -7.391 49.418 1.00 54.28 96 TYR A CA 1
ATOM 731 C C . TYR A 1 96 ? -21.595 -8.410 50.563 1.00 54.28 96 TYR A C 1
ATOM 733 O O . TYR A 1 96 ? -22.577 -8.411 51.302 1.00 54.28 96 TYR A O 1
ATOM 741 N N . ILE A 1 97 ? -20.573 -9.251 50.767 1.00 56.12 97 ILE A N 1
ATOM 742 C CA . ILE A 1 97 ? -20.526 -10.171 51.911 1.00 56.12 97 ILE A CA 1
ATOM 743 C C . ILE A 1 97 ? -20.390 -9.378 53.221 1.00 56.12 97 ILE A C 1
ATOM 745 O O . ILE A 1 97 ? -21.125 -9.644 54.168 1.00 56.12 97 ILE A O 1
ATOM 749 N N . SER A 1 98 ? -19.521 -8.366 53.296 1.00 55.09 98 SER A N 1
ATOM 750 C CA . SER A 1 98 ? -19.342 -7.597 54.535 1.00 55.09 98 SER A CA 1
ATOM 751 C C . SER A 1 98 ? -20.569 -6.777 54.934 1.00 55.09 98 SER A C 1
ATOM 753 O O . SER A 1 98 ? -20.838 -6.653 56.129 1.00 55.09 98 SER A O 1
ATOM 755 N N . SER A 1 99 ? -21.328 -6.254 53.966 1.00 54.31 99 SER A N 1
ATOM 756 C CA . SER A 1 99 ? -22.563 -5.494 54.217 1.00 54.31 99 SER A CA 1
ATOM 757 C C . SER A 1 99 ? -23.736 -6.383 54.653 1.00 54.31 99 SER A C 1
ATOM 759 O O . SER A 1 99 ? -24.526 -5.960 55.490 1.00 54.31 99 SER A O 1
ATOM 761 N N . GLN A 1 100 ? -23.811 -7.633 54.180 1.00 53.34 100 GLN A N 1
ATOM 762 C CA . GLN A 1 100 ? -24.774 -8.634 54.670 1.00 53.34 100 GLN A CA 1
ATOM 763 C C . GLN A 1 100 ? -24.467 -9.115 56.100 1.00 53.34 100 GLN A C 1
ATOM 765 O O . GLN A 1 100 ? -25.385 -9.348 56.882 1.00 53.34 100 GLN A O 1
ATOM 770 N N . PHE A 1 101 ? -23.188 -9.249 56.466 1.00 49.78 101 PHE A N 1
ATOM 771 C CA . PHE A 1 101 ? -22.790 -9.721 57.802 1.00 49.78 101 PHE A CA 1
ATOM 772 C C . PHE A 1 101 ? -22.678 -8.608 58.859 1.00 49.78 101 PHE A C 1
ATOM 774 O O . PHE A 1 101 ? -22.664 -8.906 60.052 1.00 49.78 101 PHE A O 1
ATOM 781 N N . SER A 1 102 ? -22.633 -7.336 58.450 1.00 46.88 102 SER A N 1
ATOM 782 C CA . SER A 1 102 ? -22.477 -6.181 59.348 1.00 46.88 102 SER A CA 1
ATOM 783 C C . SER A 1 102 ? -23.711 -5.281 59.296 1.00 46.88 102 SER A C 1
ATOM 785 O O . SER A 1 102 ? -23.648 -4.141 58.835 1.00 46.88 102 SER A O 1
ATOM 787 N N . ALA A 1 103 ? -24.852 -5.789 59.764 1.00 42.12 103 ALA A N 1
ATOM 788 C CA . ALA A 1 103 ? -26.066 -4.997 59.939 1.00 42.12 103 ALA A CA 1
ATOM 789 C C . ALA A 1 103 ? -25.834 -3.893 60.996 1.00 42.12 103 ALA A C 1
ATOM 791 O O . ALA A 1 103 ? -26.038 -4.113 62.187 1.00 42.12 103 ALA A O 1
ATOM 792 N N . GLY A 1 104 ? -25.362 -2.715 60.567 1.00 45.50 104 GLY A N 1
ATOM 793 C CA . GLY A 1 104 ? -25.282 -1.509 61.406 1.00 45.50 104 GLY A CA 1
ATOM 794 C C . GLY A 1 104 ? -23.984 -0.688 61.366 1.00 45.50 104 GLY A C 1
ATOM 795 O O . GLY A 1 104 ? -23.909 0.311 62.076 1.00 45.50 104 GLY A O 1
ATOM 796 N N . ALA A 1 105 ? -22.967 -1.044 60.572 1.00 44.34 105 ALA A N 1
ATOM 797 C 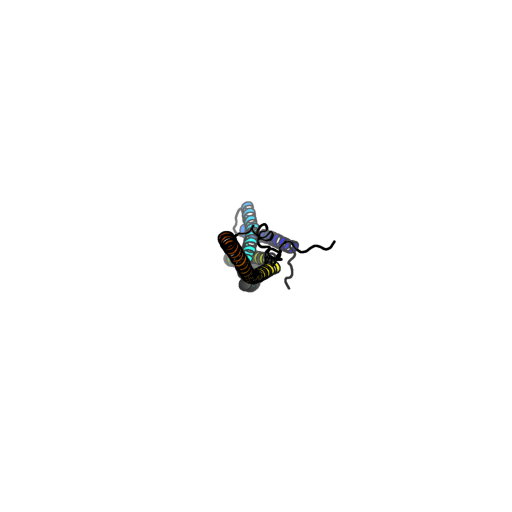CA . ALA A 1 105 ? -21.734 -0.245 60.472 1.00 44.34 105 ALA A CA 1
ATOM 798 C C . ALA A 1 105 ? -21.822 0.833 59.362 1.00 44.34 105 ALA A C 1
ATOM 800 O O . ALA A 1 105 ? -22.443 0.591 58.326 1.00 44.34 105 ALA A O 1
ATOM 801 N N . PRO A 1 106 ? -21.213 2.025 59.543 1.00 43.22 106 PRO A N 1
ATOM 802 C CA . PRO A 1 106 ? -21.417 3.169 58.655 1.00 43.22 106 PRO A CA 1
ATOM 803 C C . PRO A 1 106 ? -20.930 2.892 57.225 1.00 43.22 106 PRO A C 1
ATOM 805 O O . PRO A 1 106 ? -19.762 2.572 56.993 1.00 43.22 106 PRO A O 1
ATOM 808 N N . MET A 1 107 ? -21.831 3.109 56.261 1.00 51.19 107 MET A N 1
ATOM 809 C CA . MET A 1 107 ? -21.666 2.896 54.811 1.00 51.19 107 MET A CA 1
ATOM 810 C C . MET A 1 107 ? -20.517 3.694 54.152 1.00 51.19 107 MET A C 1
ATOM 812 O O . MET A 1 107 ? -20.241 3.522 52.967 1.00 51.19 107 MET A O 1
ATOM 816 N N . ALA A 1 108 ? -19.815 4.555 54.894 1.00 44.28 108 ALA A N 1
ATOM 817 C CA . ALA A 1 108 ? -18.792 5.454 54.358 1.00 44.28 108 ALA A CA 1
ATOM 818 C C . ALA A 1 108 ? -17.518 4.732 53.869 1.00 44.28 108 ALA A C 1
ATOM 820 O O . ALA A 1 108 ? -16.862 5.208 52.946 1.00 44.28 108 ALA A O 1
ATOM 821 N N . SER A 1 109 ? -17.165 3.576 54.449 1.00 48.97 109 SER A N 1
ATOM 822 C CA . SER A 1 109 ? -15.971 2.812 54.028 1.00 48.97 109 SER A CA 1
ATOM 823 C C . SER A 1 109 ? -16.197 1.935 52.785 1.00 48.97 109 SER A C 1
ATOM 825 O O . SER A 1 109 ? -15.233 1.523 52.135 1.00 48.97 109 SER A O 1
ATOM 827 N N . ASP A 1 110 ? -17.459 1.694 52.422 1.00 57.66 110 ASP A N 1
ATOM 828 C CA . ASP A 1 110 ? -17.854 0.806 51.323 1.00 57.66 110 ASP A CA 1
ATOM 829 C C . ASP A 1 110 ? -17.972 1.548 49.983 1.00 57.66 110 ASP A C 1
ATOM 831 O O . ASP A 1 110 ? -17.676 0.995 48.922 1.00 57.66 110 ASP A O 1
ATOM 835 N N . GLN A 1 111 ? -18.309 2.840 50.030 1.00 56.81 111 GLN A N 1
ATOM 836 C CA . GLN A 1 111 ? -18.546 3.678 48.851 1.00 56.81 111 GLN A CA 1
ATOM 837 C C . GLN A 1 111 ? -17.299 3.810 47.955 1.00 56.81 111 GLN A C 1
ATOM 839 O O . GLN A 1 111 ? -17.395 3.725 46.731 1.00 56.81 111 GLN A O 1
ATOM 844 N N . GLY A 1 112 ? -16.107 3.929 48.555 1.00 59.97 112 GLY A N 1
ATOM 845 C CA . GLY A 1 112 ? -14.842 3.990 47.814 1.00 59.97 112 GLY A CA 1
ATOM 846 C C . GLY A 1 112 ? -14.460 2.665 47.142 1.00 59.97 112 GLY A C 1
ATOM 847 O O . GLY A 1 112 ? -13.956 2.661 46.021 1.00 59.97 112 GLY A O 1
ATOM 848 N N . ARG A 1 113 ? -14.735 1.524 47.787 1.00 63.06 113 ARG A N 1
ATOM 849 C CA . ARG A 1 113 ? -14.464 0.190 47.218 1.00 63.06 113 ARG A CA 1
ATOM 850 C C . ARG A 1 113 ? -15.421 -0.141 46.074 1.00 63.06 113 ARG A C 1
ATOM 852 O O . ARG A 1 113 ? -14.991 -0.705 45.070 1.00 63.06 113 ARG A O 1
ATOM 859 N N . LEU A 1 114 ? -16.683 0.269 46.202 1.00 61.66 114 LEU A N 1
ATOM 860 C CA . LEU A 1 114 ? -17.682 0.198 45.136 1.00 61.66 114 LEU A CA 1
ATOM 861 C C . LEU A 1 114 ? -17.248 1.015 43.913 1.00 61.66 114 LEU A C 1
ATOM 863 O O . LEU A 1 114 ? -17.238 0.482 42.805 1.00 61.66 114 LEU A O 1
ATOM 867 N N . ALA A 1 115 ? -16.803 2.260 44.112 1.00 61.19 115 ALA A N 1
ATOM 868 C CA . ALA A 1 115 ? -16.304 3.112 43.031 1.00 61.19 115 ALA A CA 1
ATOM 869 C C . ALA A 1 115 ? -15.102 2.489 42.295 1.00 61.19 115 ALA A C 1
ATOM 871 O O . ALA A 1 115 ? -15.077 2.468 41.064 1.00 61.19 115 ALA A O 1
ATOM 872 N N . TRP A 1 116 ? -14.140 1.915 43.030 1.00 62.53 116 TRP A N 1
ATOM 873 C CA . TRP A 1 116 ? -12.996 1.208 42.437 1.00 62.53 116 TRP A CA 1
ATOM 874 C C . TRP A 1 116 ? -13.407 -0.017 41.623 1.00 62.53 116 TRP A C 1
ATOM 876 O O . TRP A 1 116 ? -12.837 -0.270 40.559 1.00 62.53 116 TRP A O 1
ATOM 886 N N . ALA A 1 117 ? -14.399 -0.772 42.091 1.00 64.69 117 ALA A N 1
ATOM 887 C CA . ALA A 1 117 ? -14.853 -1.940 41.362 1.00 64.69 117 ALA A CA 1
ATOM 888 C C . ALA A 1 117 ? -15.606 -1.586 40.073 1.00 64.69 117 ALA A C 1
ATOM 890 O O . ALA A 1 117 ? -15.407 -2.226 39.043 1.00 64.69 117 ALA A O 1
ATOM 891 N N . LEU A 1 118 ? -16.422 -0.534 40.108 1.00 64.81 118 LEU A N 1
ATOM 892 C CA . LEU A 1 118 ? -17.137 -0.025 38.938 1.00 64.81 118 LEU A CA 1
ATOM 893 C C . LEU A 1 118 ? -16.176 0.567 37.904 1.00 64.81 118 LEU A C 1
ATOM 895 O O . LEU A 1 118 ? -16.304 0.290 36.715 1.00 64.81 118 LEU A O 1
ATOM 899 N N . PHE A 1 119 ? -15.156 1.305 38.354 1.00 66.44 119 PHE A N 1
ATOM 900 C CA . PHE A 1 119 ? -14.092 1.813 37.486 1.00 66.44 119 PHE A CA 1
ATOM 901 C C . PHE A 1 119 ? -13.363 0.685 36.744 1.00 66.44 119 PHE A C 1
ATOM 903 O O . PHE A 1 119 ? -13.121 0.767 35.537 1.00 66.44 119 PHE A O 1
ATOM 910 N N . ALA A 1 120 ? -13.033 -0.391 37.452 1.00 67.56 120 ALA A N 1
ATOM 911 C CA . ALA A 1 120 ? -12.367 -1.543 36.865 1.00 67.56 120 ALA A CA 1
ATOM 912 C C . ALA A 1 120 ? -13.281 -2.351 35.926 1.00 67.56 120 ALA A C 1
ATOM 914 O O . ALA A 1 120 ? -12.800 -2.892 34.930 1.00 67.56 120 ALA A O 1
ATOM 915 N N . LEU A 1 121 ? -14.591 -2.387 36.185 1.00 66.94 121 LEU A N 1
ATOM 916 C CA . LEU A 1 121 ? -15.566 -3.020 35.296 1.00 66.94 121 LEU A CA 1
ATOM 917 C C . LEU A 1 121 ? -15.754 -2.207 34.002 1.00 66.94 121 LEU A C 1
ATOM 919 O O . LEU A 1 121 ? -15.652 -2.768 32.913 1.00 66.94 121 LEU A O 1
ATOM 923 N N . ASN A 1 122 ? -15.889 -0.881 34.097 1.00 69.81 122 ASN A N 1
ATOM 924 C CA . ASN A 1 122 ? -15.947 0.003 32.924 1.00 69.81 122 ASN A CA 1
ATOM 925 C C . ASN A 1 122 ? -14.636 -0.031 32.122 1.00 69.81 122 ASN A C 1
ATOM 927 O O . ASN A 1 122 ? -14.656 -0.047 30.891 1.00 69.81 122 ASN A O 1
ATOM 931 N N . SER A 1 123 ? -13.491 -0.146 32.803 1.00 66.69 123 SER A N 1
ATOM 932 C CA . SER A 1 123 ? -12.200 -0.388 32.144 1.00 66.69 123 SER A CA 1
ATOM 933 C C . SER A 1 123 ? -12.184 -1.726 31.398 1.00 66.69 123 SER A C 1
ATOM 935 O O . SER A 1 123 ? -11.672 -1.790 30.282 1.00 66.69 123 SER A O 1
ATOM 937 N N . LEU A 1 124 ? -12.780 -2.788 31.957 1.00 72.50 124 LEU A N 1
ATOM 938 C CA . LEU A 1 124 ? -12.904 -4.074 31.265 1.00 72.50 124 LEU A CA 1
ATOM 939 C C . LEU A 1 124 ? -13.730 -3.971 29.990 1.00 72.50 124 LEU A C 1
ATOM 941 O O . LEU A 1 124 ? -13.296 -4.471 28.952 1.00 72.50 124 LEU A O 1
ATOM 945 N N . VAL A 1 125 ? -14.883 -3.311 30.054 1.00 70.50 125 VAL A N 1
ATOM 946 C CA . VAL A 1 125 ? -15.731 -3.122 28.875 1.00 70.50 125 VAL A CA 1
ATOM 947 C C . VAL A 1 125 ? -14.975 -2.352 27.795 1.00 70.50 125 VAL A C 1
ATOM 949 O O . VAL A 1 125 ? -14.886 -2.809 26.654 1.00 70.50 125 VAL A O 1
ATOM 952 N N . PHE A 1 126 ? -14.335 -1.247 28.177 1.00 70.94 126 PHE A N 1
ATOM 953 C CA . PHE A 1 126 ? -13.546 -0.420 27.273 1.00 70.94 126 PHE A CA 1
ATOM 954 C C . PHE A 1 126 ? -12.421 -1.202 26.577 1.00 70.94 126 PHE A C 1
ATOM 956 O O . PHE A 1 126 ? -12.334 -1.225 25.346 1.00 70.94 126 PHE A O 1
ATOM 963 N N . PHE A 1 127 ? -11.572 -1.884 27.348 1.00 72.25 127 PHE A N 1
ATOM 964 C CA . PHE A 1 127 ? -10.439 -2.623 26.793 1.00 72.25 127 PHE A CA 1
ATOM 965 C C . PHE A 1 127 ? -10.864 -3.899 26.056 1.00 72.25 127 PHE A C 1
ATOM 967 O O . PHE A 1 127 ? -10.211 -4.284 25.085 1.00 72.25 127 PHE A O 1
ATOM 974 N N . GLY A 1 128 ? -11.974 -4.524 26.456 1.00 70.19 128 GLY A N 1
ATOM 975 C CA . GLY A 1 128 ? -12.576 -5.652 25.747 1.00 70.19 128 GLY A CA 1
ATOM 976 C C . GLY A 1 128 ? -13.034 -5.265 24.341 1.00 70.19 128 GLY A C 1
ATOM 977 O O . GLY A 1 128 ? -12.684 -5.944 23.372 1.00 70.19 128 GLY A O 1
ATOM 978 N N . VAL A 1 129 ? -13.741 -4.136 24.205 1.00 73.06 129 VAL A N 1
ATOM 979 C CA . VAL A 1 129 ? -14.153 -3.607 22.894 1.00 73.06 129 VAL A CA 1
ATOM 980 C C . VAL A 1 129 ? -12.943 -3.162 22.070 1.00 73.06 129 VAL A C 1
ATOM 982 O O . VAL A 1 129 ? -12.882 -3.449 20.874 1.00 73.06 129 VAL A O 1
ATOM 985 N N . LEU A 1 130 ? -11.948 -2.533 22.699 1.00 73.06 130 LEU A N 1
ATOM 986 C CA . LEU A 1 130 ? -10.710 -2.111 22.039 1.00 73.06 130 LEU A CA 1
ATOM 987 C C . LEU A 1 130 ? -9.921 -3.298 21.468 1.00 73.06 130 LEU A C 1
ATOM 989 O O . LEU A 1 130 ? -9.501 -3.257 20.310 1.00 73.06 130 LEU A O 1
ATOM 993 N N . ALA A 1 131 ? -9.761 -4.374 22.243 1.00 69.62 131 ALA A N 1
ATOM 994 C CA . ALA A 1 131 ? -9.092 -5.589 21.790 1.00 69.62 131 ALA A CA 1
ATOM 995 C C . ALA A 1 131 ? -9.889 -6.293 20.680 1.00 69.62 131 ALA A C 1
ATOM 997 O O . ALA A 1 131 ? -9.319 -6.664 19.654 1.00 69.62 131 ALA A O 1
ATOM 998 N N . ALA A 1 132 ? -11.210 -6.428 20.844 1.00 69.12 132 ALA A N 1
ATOM 999 C CA . ALA A 1 132 ? -12.076 -7.032 19.833 1.00 69.12 132 ALA A CA 1
ATOM 1000 C C . ALA A 1 132 ? -12.040 -6.255 18.507 1.00 69.12 132 ALA A C 1
ATOM 1002 O O . ALA A 1 132 ? -11.886 -6.855 17.445 1.00 69.12 132 ALA A O 1
ATOM 1003 N N . SER A 1 133 ? -12.109 -4.923 18.574 1.00 72.56 133 SER A N 1
ATOM 1004 C CA . SER A 1 133 ? -12.006 -4.029 17.416 1.00 72.56 133 SER A CA 1
ATOM 1005 C C . SER A 1 133 ? -10.648 -4.152 16.718 1.00 72.56 133 SER A C 1
ATOM 1007 O O . SER A 1 133 ? -10.584 -4.278 15.492 1.00 72.56 133 SER A O 1
ATOM 1009 N N . TYR A 1 134 ? -9.561 -4.219 17.496 1.00 70.12 134 TYR A N 1
ATOM 1010 C CA . TYR A 1 134 ? -8.217 -4.398 16.956 1.00 70.12 134 TYR A CA 1
ATOM 1011 C C . TYR A 1 134 ? -8.053 -5.712 16.191 1.00 70.12 134 TYR A C 1
ATOM 1013 O O . TYR A 1 134 ? -7.414 -5.716 15.141 1.00 70.12 134 TYR A O 1
ATOM 1021 N N . PHE A 1 135 ? -8.594 -6.827 16.695 1.00 65.25 135 PHE A N 1
ATOM 1022 C CA . PHE A 1 135 ? -8.490 -8.126 16.020 1.00 65.25 135 PHE A CA 1
ATOM 1023 C C . PHE A 1 135 ? -9.443 -8.267 14.830 1.00 65.25 135 PHE A C 1
ATOM 1025 O O . PHE A 1 135 ? -9.080 -8.916 13.852 1.00 65.25 135 PHE A O 1
ATOM 1032 N N . ALA A 1 136 ? -10.633 -7.666 14.898 1.00 64.88 136 ALA A N 1
ATOM 1033 C CA . ALA A 1 136 ? -11.636 -7.768 13.841 1.00 64.88 136 ALA A CA 1
ATOM 1034 C C . ALA A 1 136 ? -11.262 -6.978 12.578 1.00 64.88 136 ALA A C 1
ATOM 1036 O O . ALA A 1 136 ? -11.570 -7.409 11.469 1.00 64.88 136 ALA A O 1
ATOM 1037 N N . HIS A 1 137 ? -10.575 -5.844 12.727 1.00 65.56 137 HIS A N 1
ATOM 1038 C CA . HIS A 1 137 ? -10.058 -5.076 11.598 1.00 65.56 137 HIS A CA 1
ATOM 1039 C C . HIS A 1 137 ? -8.633 -5.532 11.273 1.00 65.56 137 HIS A C 1
ATOM 1041 O O . HIS A 1 137 ? -7.657 -4.881 11.629 1.00 65.56 137 HIS A O 1
ATOM 1047 N N . ASP A 1 138 ? -8.498 -6.684 10.619 1.00 60.31 138 ASP A N 1
ATOM 1048 C CA . ASP A 1 138 ? -7.220 -7.154 10.080 1.00 60.31 138 ASP A CA 1
ATOM 1049 C C . ASP A 1 138 ? -6.971 -6.445 8.728 1.00 60.31 138 ASP A C 1
ATOM 1051 O O . ASP A 1 138 ? -7.665 -6.751 7.760 1.00 60.31 138 ASP A O 1
ATOM 1055 N N . PRO A 1 139 ? -6.046 -5.467 8.605 1.00 57.06 139 PRO A N 1
ATOM 1056 C CA . PRO A 1 139 ? -5.729 -4.886 7.305 1.00 57.06 139 PRO A CA 1
ATOM 1057 C C . PRO A 1 139 ? -5.065 -5.961 6.444 1.00 57.06 139 PRO A C 1
ATOM 1059 O O . PRO A 1 139 ? -4.091 -6.573 6.897 1.00 57.06 139 PRO A O 1
ATOM 1062 N N . ASP A 1 140 ? -5.605 -6.192 5.243 1.00 59.00 140 ASP A N 1
ATOM 1063 C CA . ASP A 1 140 ? -5.201 -7.229 4.286 1.00 59.00 140 ASP A CA 1
ATOM 1064 C C . ASP A 1 140 ? -3.679 -7.254 4.052 1.00 59.00 140 ASP A C 1
ATOM 1066 O O . ASP A 1 140 ? -3.123 -6.616 3.159 1.00 59.00 140 ASP A O 1
ATOM 1070 N N . GLU A 1 141 ? -2.981 -8.054 4.854 1.00 56.62 141 GLU A N 1
ATOM 1071 C CA . GLU A 1 141 ? -1.520 -8.184 4.844 1.00 56.62 141 GLU A CA 1
ATOM 1072 C C . GLU A 1 141 ? -1.004 -8.698 3.500 1.00 56.62 141 GLU A C 1
ATOM 1074 O O . GLU A 1 141 ? 0.065 -8.314 3.021 1.00 56.62 141 GLU A O 1
ATOM 1079 N N . LYS A 1 142 ? -1.810 -9.543 2.857 1.00 59.44 142 LYS A N 1
ATOM 1080 C CA . LYS A 1 142 ? -1.527 -10.046 1.520 1.00 59.44 142 LYS A CA 1
ATOM 1081 C C . LYS A 1 142 ? -1.481 -8.902 0.513 1.00 59.44 142 LYS A C 1
ATOM 1083 O O . LYS A 1 142 ? -0.580 -8.889 -0.317 1.00 59.44 142 LYS A O 1
ATOM 1088 N N . LEU A 1 143 ? -2.385 -7.927 0.605 1.00 69.25 143 LEU A N 1
ATOM 1089 C CA . LEU A 1 143 ? -2.476 -6.833 -0.360 1.00 69.25 143 LEU A CA 1
ATOM 1090 C C . LEU A 1 143 ? -1.263 -5.897 -0.273 1.00 69.25 143 LEU A C 1
ATOM 1092 O O . LEU A 1 143 ? -0.679 -5.561 -1.302 1.00 69.25 143 LEU A O 1
ATOM 1096 N N . ASP A 1 144 ? -0.816 -5.566 0.939 1.00 67.44 144 ASP A N 1
ATOM 1097 C CA . ASP A 1 144 ? 0.381 -4.743 1.156 1.00 67.44 144 ASP A CA 1
ATOM 1098 C C . ASP A 1 144 ? 1.669 -5.446 0.708 1.00 67.44 144 ASP A C 1
ATOM 1100 O O . ASP A 1 144 ? 2.546 -4.836 0.082 1.00 67.44 144 ASP A O 1
ATOM 1104 N N . LEU A 1 145 ? 1.793 -6.747 0.990 1.00 73.19 145 LEU A N 1
ATOM 1105 C CA . LEU A 1 145 ? 2.911 -7.555 0.502 1.00 73.19 145 LEU A CA 1
ATOM 1106 C C . LEU A 1 145 ? 2.894 -7.653 -1.027 1.00 73.19 145 LEU A C 1
ATOM 1108 O O . LEU A 1 145 ? 3.940 -7.480 -1.662 1.00 73.19 145 LEU A O 1
ATOM 1112 N N . PHE A 1 146 ? 1.718 -7.848 -1.632 1.00 77.19 146 PHE A N 1
ATOM 1113 C CA . PHE A 1 146 ? 1.570 -7.837 -3.084 1.00 77.19 146 PHE A CA 1
ATOM 1114 C C . PHE A 1 146 ? 1.947 -6.477 -3.667 1.00 77.19 146 PHE A C 1
ATOM 1116 O O . PHE A 1 146 ? 2.733 -6.438 -4.614 1.00 77.19 146 PHE A O 1
ATOM 1123 N N . HIS A 1 147 ? 1.517 -5.368 -3.066 1.00 80.25 147 HIS A N 1
ATOM 1124 C CA . HIS A 1 147 ? 1.873 -4.028 -3.525 1.00 80.25 147 HIS A CA 1
ATOM 1125 C C . HIS A 1 147 ? 3.391 -3.779 -3.482 1.00 80.25 147 HIS A C 1
ATOM 1127 O O . HIS A 1 147 ? 3.980 -3.291 -4.454 1.00 80.25 147 HIS A O 1
ATOM 1133 N N . LYS A 1 148 ? 4.063 -4.180 -2.394 1.00 79.00 148 LYS A N 1
ATOM 1134 C CA . LYS A 1 148 ? 5.532 -4.103 -2.282 1.00 79.00 148 LYS A CA 1
ATOM 1135 C C . LYS A 1 148 ? 6.233 -4.987 -3.315 1.00 79.00 148 LYS A C 1
ATOM 1137 O O . LYS A 1 148 ? 7.226 -4.575 -3.917 1.00 79.00 148 LYS A O 1
ATOM 1142 N N . SER A 1 149 ? 5.711 -6.188 -3.556 1.00 84.56 149 SER A N 1
ATOM 1143 C CA . SER A 1 149 ? 6.273 -7.099 -4.555 1.00 84.56 149 SER A CA 1
ATOM 1144 C C . SER A 1 149 ? 6.136 -6.534 -5.977 1.00 84.56 149 SER A C 1
ATOM 1146 O O . SER A 1 149 ? 7.134 -6.475 -6.700 1.00 84.56 149 SER A O 1
ATOM 1148 N N . LEU A 1 150 ? 4.964 -5.996 -6.335 1.00 87.81 150 LEU A N 1
ATOM 1149 C CA . LEU A 1 150 ? 4.689 -5.365 -7.628 1.00 87.81 150 LEU A CA 1
ATOM 1150 C C . LEU A 1 150 ? 5.565 -4.135 -7.858 1.00 87.81 150 LEU A C 1
ATOM 1152 O O . LEU A 1 150 ? 6.227 -4.031 -8.890 1.00 87.81 150 LEU A O 1
ATOM 1156 N N . THR A 1 151 ? 5.662 -3.244 -6.871 1.00 86.56 151 THR A N 1
ATOM 1157 C CA . THR A 1 151 ? 6.531 -2.060 -6.972 1.00 86.56 151 THR A CA 1
ATOM 1158 C C . THR A 1 151 ? 8.009 -2.436 -7.110 1.00 86.56 151 THR A C 1
ATOM 1160 O O . THR A 1 151 ? 8.748 -1.782 -7.853 1.00 86.56 151 THR A O 1
ATOM 1163 N N . SER A 1 152 ? 8.463 -3.511 -6.458 1.00 89.19 152 SER A N 1
ATOM 1164 C CA . SER A 1 152 ? 9.829 -4.019 -6.634 1.00 89.19 152 SER A CA 1
ATOM 1165 C C . SER A 1 152 ? 10.069 -4.600 -8.037 1.00 89.19 152 SER A C 1
ATOM 1167 O O . SER A 1 152 ? 11.131 -4.374 -8.629 1.00 89.19 152 SER A O 1
ATOM 1169 N N . LEU A 1 153 ? 9.076 -5.299 -8.596 1.00 91.50 153 LEU A N 1
ATOM 1170 C CA . LEU A 1 153 ? 9.137 -5.886 -9.931 1.00 91.50 153 LEU A CA 1
ATOM 1171 C C . LEU A 1 153 ? 9.154 -4.796 -11.007 1.00 91.50 153 LEU A C 1
ATOM 1173 O O . LEU A 1 153 ? 9.981 -4.841 -11.920 1.00 91.50 153 LEU A O 1
ATOM 1177 N N . ASP A 1 154 ? 8.335 -3.759 -10.842 1.00 90.69 154 ASP A N 1
ATOM 1178 C CA . ASP A 1 154 ? 8.308 -2.599 -11.729 1.00 90.69 154 ASP A CA 1
ATOM 1179 C C . ASP A 1 154 ? 9.647 -1.861 -11.766 1.00 90.69 154 ASP A C 1
ATOM 1181 O O . ASP A 1 154 ? 10.108 -1.459 -12.838 1.00 90.69 154 ASP A O 1
ATOM 1185 N N . ARG A 1 155 ? 10.334 -1.726 -10.624 1.00 90.12 155 ARG A N 1
ATOM 1186 C CA . ARG A 1 155 ? 11.688 -1.145 -10.586 1.00 90.12 155 ARG A CA 1
ATOM 1187 C C . ARG A 1 155 ? 12.674 -1.965 -11.418 1.00 90.12 155 ARG A C 1
ATOM 1189 O O . ARG A 1 155 ? 13.429 -1.390 -12.207 1.00 90.12 155 ARG A O 1
ATOM 1196 N N . LYS A 1 156 ? 12.643 -3.297 -11.296 1.00 91.75 156 LYS A N 1
ATOM 1197 C CA . LYS A 1 156 ? 13.493 -4.199 -12.094 1.00 91.75 156 LYS A CA 1
ATOM 1198 C C . LYS A 1 156 ? 13.151 -4.113 -13.585 1.00 91.75 156 LYS A C 1
ATOM 1200 O O . LYS A 1 156 ? 14.055 -3.942 -14.404 1.00 91.75 156 LYS A O 1
ATOM 1205 N N . ARG A 1 157 ? 11.860 -4.124 -13.940 1.00 90.25 157 ARG A N 1
ATOM 1206 C CA . ARG A 1 157 ? 11.376 -3.971 -15.324 1.00 90.25 157 ARG A CA 1
ATOM 1207 C C . ARG A 1 157 ? 11.838 -2.651 -15.942 1.00 90.25 157 ARG A C 1
ATOM 1209 O O . ARG A 1 157 ? 12.360 -2.647 -17.055 1.00 90.25 157 ARG A O 1
ATOM 1216 N N . ARG A 1 158 ? 11.711 -1.533 -15.218 1.00 89.94 158 ARG A N 1
ATOM 1217 C CA . ARG A 1 158 ? 12.175 -0.210 -15.676 1.00 89.94 158 ARG A CA 1
ATOM 1218 C C . ARG A 1 158 ? 13.685 -0.180 -15.915 1.00 89.94 158 ARG A C 1
ATOM 1220 O O . ARG A 1 158 ? 14.124 0.393 -16.910 1.00 89.94 158 ARG A O 1
ATOM 1227 N N . ALA A 1 159 ? 14.477 -0.819 -15.052 1.00 90.62 159 ALA A N 1
ATOM 1228 C CA . ALA A 1 159 ? 15.926 -0.904 -15.231 1.00 90.62 159 ALA A CA 1
ATOM 1229 C C . ALA A 1 159 ? 16.305 -1.668 -16.513 1.00 90.62 159 ALA A C 1
ATOM 1231 O O . ALA A 1 159 ? 17.145 -1.194 -17.282 1.00 90.62 159 ALA A O 1
ATOM 1232 N N . VAL A 1 160 ? 15.650 -2.804 -16.779 1.00 90.94 160 VAL A N 1
ATOM 1233 C CA . VAL A 1 160 ? 15.844 -3.579 -18.017 1.00 90.94 160 VAL A CA 1
ATOM 1234 C C . VAL A 1 160 ? 15.400 -2.774 -19.238 1.00 90.94 160 VAL A C 1
ATOM 1236 O O . VAL A 1 160 ? 16.169 -2.642 -20.188 1.00 90.94 160 VAL A O 1
ATOM 1239 N N . ARG A 1 161 ? 14.222 -2.138 -19.186 1.00 88.69 161 ARG A N 1
ATOM 1240 C CA . ARG A 1 161 ? 13.706 -1.283 -20.268 1.00 88.69 161 ARG A CA 1
ATOM 1241 C C . ARG A 1 161 ? 14.672 -0.147 -20.613 1.00 88.69 161 ARG A C 1
ATOM 1243 O O . ARG A 1 161 ? 14.912 0.107 -21.786 1.00 88.69 161 ARG A O 1
ATOM 1250 N N . LYS A 1 162 ? 15.282 0.500 -19.614 1.00 89.88 162 LYS A N 1
ATOM 1251 C CA . LYS A 1 162 ? 16.274 1.568 -19.832 1.00 89.88 162 LYS A CA 1
ATOM 1252 C C . LYS A 1 162 ? 17.536 1.056 -20.535 1.00 89.88 162 LYS A C 1
ATOM 1254 O O . LYS A 1 162 ? 18.089 1.756 -21.382 1.00 89.88 162 LYS A O 1
ATOM 1259 N N . ARG A 1 163 ? 17.996 -0.153 -20.190 1.00 89.69 163 ARG A N 1
ATOM 1260 C CA . ARG A 1 163 ? 19.140 -0.796 -20.861 1.00 89.69 163 ARG A CA 1
ATOM 1261 C C . ARG A 1 163 ? 18.801 -1.146 -22.303 1.00 89.69 163 ARG A C 1
ATOM 1263 O O . ARG A 1 163 ? 19.586 -0.812 -23.183 1.00 89.69 163 ARG A O 1
ATOM 1270 N N . LEU A 1 164 ? 17.626 -1.735 -22.528 1.00 89.31 164 LEU A N 1
ATOM 1271 C CA . LEU A 1 164 ? 17.124 -2.030 -23.864 1.00 89.31 164 LEU A CA 1
ATOM 1272 C C . LEU A 1 164 ? 17.090 -0.741 -24.694 1.00 89.31 164 LEU A C 1
ATOM 1274 O O . LEU A 1 164 ? 17.730 -0.687 -25.737 1.00 89.31 164 LEU A O 1
ATOM 1278 N N . PHE A 1 165 ? 16.448 0.320 -24.183 1.00 87.31 165 PHE A N 1
ATOM 1279 C CA . PHE A 1 165 ? 16.339 1.622 -24.854 1.00 87.31 165 PHE A CA 1
ATOM 1280 C C . PHE A 1 165 ? 17.695 2.164 -25.300 1.00 87.31 165 PHE A C 1
ATOM 1282 O O . PHE A 1 165 ? 17.860 2.509 -26.463 1.00 87.31 165 PHE A O 1
ATOM 1289 N N . ARG A 1 166 ? 18.694 2.143 -24.409 1.0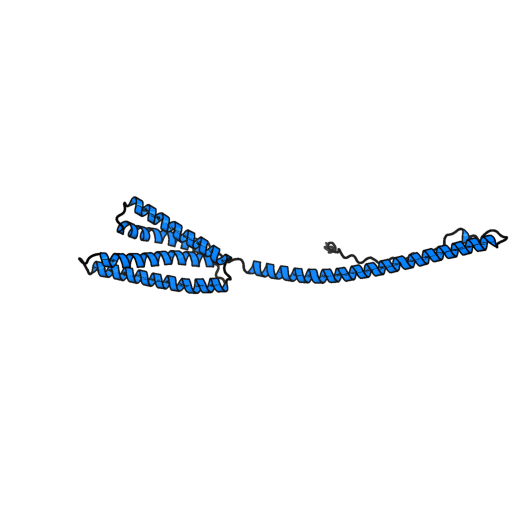0 89.88 166 ARG A N 1
ATOM 1290 C CA . ARG A 1 166 ? 20.059 2.587 -24.724 1.00 89.88 166 ARG A CA 1
ATOM 1291 C C . ARG A 1 166 ? 20.697 1.783 -25.864 1.00 89.88 166 ARG A C 1
ATOM 1293 O O . ARG A 1 166 ? 21.389 2.361 -26.700 1.00 89.88 166 ARG A O 1
ATOM 1300 N N . ILE A 1 167 ? 20.492 0.467 -25.884 1.00 90.56 167 ILE A N 1
ATOM 1301 C CA . ILE A 1 167 ? 21.024 -0.407 -26.936 1.00 90.56 167 ILE A CA 1
ATOM 1302 C C . ILE A 1 167 ? 20.320 -0.113 -28.265 1.00 90.56 167 ILE A C 1
ATOM 1304 O O . ILE A 1 167 ? 20.999 0.131 -29.257 1.00 90.56 167 ILE A O 1
ATOM 1308 N N . GLY A 1 168 ? 18.985 -0.036 -28.275 1.00 89.25 168 GLY A N 1
ATOM 1309 C CA . GLY A 1 168 ? 18.220 0.283 -2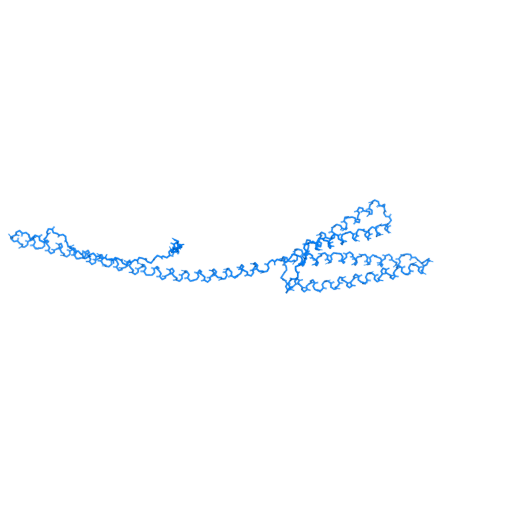9.485 1.00 89.25 168 GLY A CA 1
ATOM 1310 C C . GLY A 1 168 ? 18.574 1.652 -30.070 1.00 89.25 168 GLY A C 1
ATOM 1311 O O . GLY A 1 168 ? 18.800 1.763 -31.270 1.00 89.25 168 GLY A O 1
ATOM 1312 N N . THR A 1 169 ? 18.738 2.682 -29.230 1.00 88.56 169 THR A N 1
ATOM 1313 C CA . THR A 1 169 ? 19.178 4.009 -29.698 1.00 88.56 169 THR A CA 1
ATOM 1314 C C . THR A 1 169 ? 20.579 3.983 -30.301 1.00 88.56 169 THR A C 1
ATOM 1316 O O . THR A 1 169 ? 20.836 4.692 -31.269 1.00 88.56 169 THR A O 1
ATOM 1319 N N . ARG A 1 170 ? 21.486 3.162 -29.754 1.00 91.44 170 ARG A N 1
ATOM 1320 C CA . ARG A 1 170 ? 22.844 3.022 -30.287 1.00 91.44 170 ARG A CA 1
ATOM 1321 C C . ARG A 1 170 ? 22.827 2.346 -31.656 1.00 91.44 170 ARG A C 1
ATOM 1323 O O . ARG A 1 170 ? 23.435 2.868 -32.581 1.00 91.44 170 ARG A O 1
ATOM 1330 N N . ILE A 1 171 ? 22.085 1.246 -31.784 1.00 90.25 171 ILE A N 1
ATOM 1331 C CA . ILE A 1 171 ? 21.928 0.517 -33.049 1.00 90.25 171 ILE A CA 1
ATOM 1332 C C . ILE A 1 171 ? 21.323 1.431 -34.119 1.00 90.25 171 ILE A C 1
ATOM 1334 O O . ILE A 1 171 ? 21.864 1.528 -35.215 1.00 90.25 171 ILE A O 1
ATOM 1338 N N . ASN A 1 172 ? 20.258 2.171 -33.794 1.00 90.44 172 ASN A N 1
ATOM 1339 C CA . ASN A 1 172 ? 19.647 3.101 -34.747 1.00 90.44 172 ASN A CA 1
ATOM 1340 C C . ASN A 1 172 ? 20.607 4.235 -35.148 1.00 90.44 172 ASN A C 1
ATOM 1342 O O . ASN A 1 172 ? 20.628 4.632 -36.311 1.00 90.44 172 ASN A O 1
ATOM 1346 N N . GLY A 1 173 ? 21.443 4.716 -34.221 1.00 90.94 173 GLY A N 1
ATOM 1347 C CA . GLY A 1 173 ? 22.505 5.676 -34.530 1.00 90.94 173 GLY A CA 1
ATOM 1348 C C . GLY A 1 173 ? 23.552 5.117 -35.501 1.00 90.94 173 GLY A C 1
ATOM 1349 O O . GLY A 1 173 ? 23.915 5.791 -36.463 1.00 90.94 173 GLY A O 1
ATOM 1350 N N . GLU A 1 174 ? 23.996 3.875 -35.293 1.00 92.12 174 GLU A N 1
ATOM 1351 C CA . GLU A 1 174 ? 24.951 3.188 -36.176 1.00 92.12 174 GLU A CA 1
ATOM 1352 C C . GLU A 1 174 ? 24.350 2.924 -37.571 1.00 92.12 174 GLU A C 1
ATOM 1354 O O . GLU A 1 174 ? 25.000 3.199 -38.582 1.00 92.12 174 GLU A O 1
ATOM 1359 N N . ILE A 1 175 ? 23.081 2.498 -37.646 1.00 90.50 175 ILE A N 1
ATOM 1360 C CA . ILE A 1 175 ? 22.347 2.337 -38.913 1.00 90.50 175 ILE A CA 1
ATOM 1361 C C . ILE A 1 175 ? 22.272 3.673 -39.658 1.00 90.50 175 ILE A C 1
ATOM 1363 O O . ILE A 1 175 ? 22.568 3.732 -40.851 1.00 90.50 175 ILE A O 1
ATOM 1367 N N . GLN A 1 176 ? 21.910 4.759 -38.970 1.00 91.00 176 GLN A N 1
ATOM 1368 C CA . GLN A 1 176 ? 21.790 6.074 -39.597 1.00 91.00 176 GLN A CA 1
ATOM 1369 C C . GLN A 1 176 ? 23.142 6.600 -40.101 1.00 91.00 176 GLN A C 1
ATOM 1371 O O . GLN A 1 176 ? 23.215 7.172 -41.191 1.00 91.00 176 GLN A O 1
ATOM 1376 N N . ALA A 1 177 ? 24.222 6.366 -39.350 1.00 92.62 177 ALA A N 1
ATOM 1377 C CA . ALA A 1 177 ? 25.574 6.705 -39.780 1.00 92.62 177 ALA A CA 1
ATOM 1378 C C . ALA A 1 177 ? 25.978 5.929 -41.047 1.00 92.62 177 ALA A C 1
ATOM 1380 O O . ALA A 1 177 ? 26.486 6.526 -41.998 1.00 92.62 177 ALA A O 1
ATOM 1381 N N . ALA A 1 178 ? 25.685 4.625 -41.102 1.00 91.00 178 ALA A N 1
ATOM 1382 C CA . ALA A 1 178 ? 25.948 3.799 -42.278 1.00 91.00 178 ALA A CA 1
ATOM 1383 C C . ALA A 1 178 ? 25.137 4.259 -43.504 1.00 91.00 178 ALA A C 1
ATOM 1385 O O . ALA A 1 178 ? 25.701 4.409 -44.590 1.00 91.00 178 ALA A O 1
ATOM 1386 N N . LYS A 1 179 ? 23.838 4.553 -43.327 1.00 91.44 179 LYS A N 1
ATOM 1387 C CA . LYS A 1 179 ? 22.969 5.110 -44.382 1.00 91.44 179 LYS A CA 1
ATOM 1388 C C . LYS A 1 179 ? 23.540 6.416 -44.945 1.00 91.44 179 LYS A C 1
ATOM 1390 O O . LYS A 1 179 ? 23.652 6.563 -46.161 1.00 91.44 179 LYS A O 1
ATOM 1395 N N . SER A 1 180 ? 23.950 7.329 -44.063 1.00 92.44 180 SER A N 1
ATOM 1396 C CA . SER A 1 180 ? 24.554 8.613 -44.439 1.00 92.44 180 SER A CA 1
ATOM 1397 C C . SER A 1 180 ? 25.842 8.430 -45.249 1.00 92.44 180 SER A C 1
ATOM 1399 O O . SER A 1 180 ? 26.001 9.030 -46.312 1.00 92.44 180 SER A O 1
ATOM 1401 N N . HIS A 1 181 ? 26.732 7.539 -44.803 1.00 94.50 181 HIS A N 1
ATOM 1402 C CA . HIS A 1 181 ? 27.998 7.273 -45.488 1.00 94.50 181 HIS A CA 1
ATOM 1403 C C . HIS A 1 181 ? 27.793 6.690 -46.896 1.00 94.50 181 HIS A C 1
ATOM 1405 O O . HIS A 1 181 ? 28.453 7.107 -47.849 1.00 94.50 181 HIS A O 1
ATOM 1411 N N . ILE A 1 182 ? 26.835 5.772 -47.056 1.00 91.94 182 ILE A N 1
ATOM 1412 C CA . ILE A 1 182 ? 26.471 5.219 -48.368 1.00 91.94 182 ILE A CA 1
ATOM 1413 C C . ILE A 1 182 ? 25.973 6.326 -49.303 1.00 91.94 182 ILE A C 1
ATOM 1415 O O . ILE A 1 182 ? 26.390 6.386 -50.463 1.00 91.94 182 ILE A O 1
ATOM 1419 N N . GLU A 1 183 ? 25.109 7.219 -48.818 1.00 91.00 183 GLU A N 1
ATOM 1420 C CA . GLU A 1 183 ? 24.582 8.303 -49.649 1.00 91.00 183 GLU A CA 1
ATOM 1421 C C . GLU A 1 183 ? 25.662 9.338 -50.000 1.00 91.00 183 GLU A C 1
ATOM 1423 O O . GLU A 1 183 ? 25.694 9.832 -51.128 1.00 91.00 183 GLU A O 1
ATOM 1428 N N . GLN A 1 184 ? 26.617 9.588 -49.100 1.00 94.94 184 GLN A N 1
ATOM 1429 C CA . GLN A 1 184 ? 27.792 10.416 -49.383 1.00 94.94 184 GLN A CA 1
ATOM 1430 C C . GLN A 1 184 ? 28.672 9.808 -50.488 1.00 94.94 184 GLN A C 1
ATOM 1432 O O . GLN A 1 184 ? 29.123 10.509 -51.392 1.00 94.94 184 GLN A O 1
ATOM 1437 N N . ILE A 1 185 ? 28.898 8.492 -50.475 1.00 93.06 185 ILE A N 1
ATOM 1438 C CA . ILE A 1 185 ? 29.649 7.820 -51.548 1.00 93.06 185 ILE A CA 1
ATOM 1439 C C . ILE A 1 185 ? 28.885 7.903 -52.876 1.00 93.06 185 ILE A C 1
ATOM 1441 O O . ILE A 1 185 ? 29.483 8.159 -53.928 1.00 93.06 185 ILE A O 1
ATOM 1445 N N . ARG A 1 186 ? 27.559 7.721 -52.850 1.00 92.50 186 ARG A N 1
ATOM 1446 C CA . ARG A 1 186 ? 26.710 7.863 -54.042 1.00 92.50 186 ARG A CA 1
ATOM 1447 C C . ARG A 1 186 ? 26.765 9.279 -54.611 1.00 92.50 186 ARG A C 1
ATOM 1449 O O . ARG A 1 186 ? 26.891 9.422 -55.829 1.00 92.50 186 ARG A O 1
ATOM 1456 N N . SER A 1 187 ? 26.720 10.313 -53.771 1.00 92.44 187 SER A N 1
ATOM 1457 C CA . SER A 1 187 ? 26.803 11.708 -54.221 1.00 92.44 187 SER A CA 1
ATOM 1458 C C . SER A 1 187 ? 28.168 12.032 -54.835 1.00 92.44 187 SER A C 1
ATOM 1460 O O . SER A 1 187 ? 28.213 12.534 -55.959 1.00 92.44 187 SER A O 1
ATOM 1462 N N . LEU A 1 188 ? 29.268 11.622 -54.193 1.00 95.00 188 LEU A N 1
ATOM 1463 C CA . LEU A 1 188 ? 30.626 11.772 -54.734 1.00 95.00 188 LEU A CA 1
ATOM 1464 C C . LEU A 1 188 ? 30.801 11.030 -56.064 1.00 95.00 188 LEU A C 1
ATOM 1466 O O . LEU A 1 188 ? 31.452 11.520 -56.987 1.00 95.00 188 LEU A O 1
ATOM 1470 N N . THR A 1 189 ? 30.202 9.846 -56.194 1.00 92.50 189 THR A N 1
ATOM 1471 C CA . THR A 1 189 ? 30.242 9.080 -57.445 1.00 92.50 189 THR A CA 1
ATOM 1472 C C . THR A 1 189 ? 29.470 9.799 -58.551 1.00 92.50 189 THR A C 1
ATOM 1474 O O . THR A 1 189 ? 29.976 9.912 -59.668 1.00 92.50 189 THR A O 1
ATOM 1477 N N . ARG A 1 190 ? 28.278 10.343 -58.253 1.00 91.62 190 ARG A N 1
ATOM 1478 C CA . ARG A 1 190 ? 27.507 11.170 -59.201 1.00 91.62 190 ARG A CA 1
ATOM 1479 C C . ARG A 1 190 ? 28.315 12.377 -59.669 1.00 91.62 190 ARG A C 1
ATOM 1481 O O . ARG A 1 190 ? 28.375 12.626 -60.872 1.00 91.62 190 ARG A O 1
ATOM 1488 N N . GLU A 1 191 ? 28.962 13.077 -58.742 1.00 93.25 191 GLU A N 1
ATOM 1489 C CA . GLU A 1 191 ? 29.796 14.242 -59.034 1.00 93.25 191 GLU A CA 1
ATOM 1490 C C . GLU A 1 191 ? 30.977 13.877 -59.943 1.00 93.25 191 GLU A C 1
ATOM 1492 O O . GLU A 1 191 ? 31.155 14.480 -61.001 1.00 93.25 191 GLU A O 1
ATOM 1497 N N . ARG A 1 192 ? 31.734 12.825 -59.604 1.00 92.62 192 ARG A N 1
ATOM 1498 C CA . ARG A 1 192 ? 32.861 12.351 -60.426 1.00 92.62 192 ARG A CA 1
ATOM 1499 C C . ARG A 1 192 ? 32.424 11.944 -61.830 1.00 92.62 192 ARG A C 1
ATOM 1501 O O . ARG A 1 192 ? 33.094 12.289 -62.803 1.00 92.62 192 ARG A O 1
ATOM 1508 N N . VAL A 1 193 ? 31.296 11.242 -61.955 1.00 90.81 193 VAL A N 1
ATOM 1509 C CA . VAL A 1 193 ? 30.732 10.863 -63.259 1.00 90.81 193 VAL A CA 1
ATOM 1510 C C . VAL A 1 193 ? 30.330 12.105 -64.057 1.00 90.81 193 VAL A C 1
ATOM 1512 O O . VAL A 1 193 ? 30.618 12.172 -65.251 1.00 90.81 193 VAL A O 1
ATOM 1515 N N . ALA A 1 194 ? 29.710 13.104 -63.424 1.00 90.06 194 ALA A N 1
ATOM 1516 C CA . ALA A 1 194 ? 29.345 14.357 -64.081 1.00 90.06 194 ALA A CA 1
ATOM 1517 C C . ALA A 1 194 ? 30.582 15.133 -64.566 1.00 90.06 194 ALA A C 1
ATOM 1519 O O . ALA A 1 194 ? 30.632 15.536 -65.729 1.00 90.06 194 ALA A O 1
ATOM 1520 N N . MET A 1 195 ? 31.610 15.252 -63.721 1.00 91.44 195 MET A N 1
ATOM 1521 C CA . MET A 1 195 ? 32.882 15.899 -64.061 1.00 91.44 195 MET A CA 1
ATOM 1522 C C . MET A 1 195 ? 33.595 15.184 -65.211 1.00 91.44 195 MET A C 1
ATOM 1524 O O . MET A 1 195 ? 34.059 15.828 -66.158 1.00 91.44 195 MET A O 1
ATOM 1528 N N . TYR A 1 196 ? 33.628 13.848 -65.186 1.00 90.56 196 TYR A N 1
ATOM 1529 C CA . TYR A 1 196 ? 34.160 13.054 -66.291 1.00 90.56 196 TYR A CA 1
ATOM 1530 C C . TYR A 1 196 ? 33.392 13.315 -67.591 1.00 90.56 196 TYR A C 1
ATOM 1532 O O . TYR A 1 196 ? 34.011 13.561 -68.625 1.00 90.56 196 TYR A O 1
ATOM 1540 N N . ARG A 1 197 ? 32.051 13.320 -67.553 1.00 88.50 197 ARG A N 1
ATOM 1541 C CA . ARG A 1 197 ? 31.215 13.596 -68.734 1.00 88.50 197 ARG A CA 1
ATOM 1542 C C . ARG A 1 197 ? 31.468 14.993 -69.290 1.00 88.50 197 ARG A C 1
ATOM 1544 O O . ARG A 1 197 ? 31.651 15.129 -70.497 1.00 88.50 197 ARG A O 1
ATOM 1551 N N . GLN A 1 198 ? 31.522 16.006 -68.425 1.00 89.50 198 GLN A N 1
ATOM 1552 C CA . GLN A 1 198 ? 31.793 17.389 -68.819 1.00 89.50 198 GLN A CA 1
ATOM 1553 C C . GLN A 1 198 ? 33.170 17.518 -69.478 1.00 89.50 198 GLN A C 1
ATOM 1555 O O . GLN A 1 198 ? 33.298 18.137 -70.533 1.00 89.50 198 GLN A O 1
ATOM 1560 N N . THR A 1 199 ? 34.187 16.894 -68.884 1.00 90.06 199 THR A N 1
ATOM 1561 C CA . THR A 1 199 ? 35.555 16.894 -69.414 1.00 90.06 199 THR A CA 1
ATOM 1562 C C . THR A 1 199 ? 35.613 16.167 -70.755 1.00 90.06 199 THR A C 1
ATOM 1564 O O . THR A 1 199 ? 36.143 16.699 -71.725 1.00 90.06 199 THR A O 1
ATOM 1567 N N . ASN A 1 200 ? 34.999 14.985 -70.854 1.00 89.25 200 ASN A N 1
ATOM 1568 C CA . ASN A 1 200 ? 34.970 14.200 -72.083 1.00 89.25 200 ASN A CA 1
ATOM 1569 C C . ASN A 1 200 ? 34.299 14.975 -73.228 1.00 89.25 200 ASN A C 1
ATOM 1571 O O . ASN A 1 200 ? 34.887 15.074 -74.297 1.00 89.25 200 ASN A O 1
ATOM 1575 N N . ILE A 1 201 ? 33.139 15.602 -72.989 1.00 86.75 201 ILE A N 1
ATOM 1576 C CA . ILE A 1 201 ? 32.440 16.423 -73.994 1.00 86.75 201 ILE A CA 1
ATOM 1577 C C . ILE A 1 201 ? 33.321 17.577 -74.488 1.00 86.75 201 ILE A C 1
ATOM 1579 O O . ILE A 1 201 ? 33.339 17.841 -75.686 1.00 86.75 201 ILE A O 1
ATOM 1583 N N . ARG A 1 202 ? 34.084 18.231 -73.601 1.00 86.12 202 ARG A N 1
ATOM 1584 C CA . ARG A 1 202 ? 34.983 19.334 -73.987 1.00 86.12 202 ARG A CA 1
ATOM 1585 C C . ARG A 1 202 ? 36.094 18.899 -74.944 1.00 86.12 202 ARG A C 1
ATOM 1587 O O . ARG A 1 202 ? 36.453 19.666 -75.829 1.00 86.12 202 ARG A O 1
ATOM 1594 N N . PHE A 1 203 ? 36.646 17.700 -74.767 1.00 86.88 203 PHE A N 1
ATOM 1595 C CA . PHE A 1 203 ? 37.779 17.215 -75.569 1.00 86.88 203 PHE A CA 1
ATOM 1596 C C . PHE A 1 203 ? 37.368 16.346 -76.767 1.00 86.88 203 PHE A C 1
ATOM 1598 O O . PHE A 1 203 ? 38.210 16.005 -77.601 1.00 86.88 203 PHE A O 1
ATOM 1605 N N . ARG A 1 204 ? 36.090 15.966 -76.883 1.00 81.81 204 ARG A N 1
ATOM 1606 C CA . ARG A 1 204 ? 35.613 15.085 -77.954 1.00 81.81 204 ARG A CA 1
ATOM 1607 C C . ARG A 1 204 ? 35.243 15.880 -79.205 1.00 81.81 204 ARG A C 1
ATOM 1609 O O . ARG A 1 204 ? 34.533 16.872 -79.137 1.00 81.81 204 ARG A O 1
ATOM 1616 N N . ARG A 1 205 ? 35.658 15.381 -80.374 1.00 75.88 205 ARG A N 1
ATOM 1617 C CA . ARG A 1 205 ? 35.237 15.897 -81.695 1.00 75.88 205 ARG A CA 1
ATOM 1618 C C . ARG A 1 205 ? 33.976 15.214 -82.252 1.00 75.88 205 ARG A C 1
ATOM 1620 O O . ARG A 1 205 ? 33.442 15.647 -83.263 1.00 75.88 205 ARG A O 1
ATOM 1627 N N . LEU A 1 206 ? 33.522 14.134 -81.613 1.00 81.38 206 LEU A N 1
ATOM 1628 C CA . LEU A 1 206 ? 32.373 13.309 -82.011 1.00 81.38 206 LEU A CA 1
ATOM 1629 C C . LEU A 1 206 ? 31.231 13.428 -80.993 1.00 81.38 206 LEU A C 1
ATOM 1631 O O . LEU A 1 206 ? 31.464 13.769 -79.833 1.00 81.38 206 LEU A O 1
ATOM 1635 N N . LEU A 1 207 ? 30.013 13.064 -81.412 1.00 81.44 207 LEU A N 1
ATOM 1636 C CA . LEU A 1 207 ? 28.816 13.018 -80.560 1.00 81.44 207 LEU A CA 1
ATOM 1637 C C . LEU A 1 207 ? 29.051 12.198 -79.275 1.00 81.44 207 LEU A C 1
ATOM 1639 O O . LEU A 1 207 ? 29.779 11.202 -79.312 1.00 81.44 207 LEU A O 1
ATOM 1643 N N . PRO A 1 208 ? 28.448 12.574 -78.132 1.00 81.81 208 PRO A N 1
ATOM 1644 C CA . PRO A 1 208 ? 28.636 11.869 -76.867 1.00 81.81 208 PRO A CA 1
ATOM 1645 C C . PRO A 1 208 ? 28.117 10.421 -76.934 1.00 81.81 208 PRO A C 1
ATOM 1647 O O . PRO A 1 208 ? 27.141 10.149 -77.641 1.00 81.81 208 PRO A O 1
ATOM 1650 N N . PRO A 1 209 ? 28.737 9.475 -76.199 1.00 84.38 209 PRO A N 1
ATOM 1651 C CA . PRO A 1 209 ? 28.284 8.089 -76.176 1.00 84.38 209 PRO A CA 1
ATOM 1652 C C . PRO A 1 209 ? 26.835 7.985 -75.671 1.00 84.38 209 PRO A C 1
ATOM 1654 O O . PRO A 1 209 ? 26.458 8.724 -74.757 1.00 84.38 209 PRO A O 1
ATOM 1657 N N . PRO A 1 210 ? 26.032 7.024 -76.163 1.00 84.50 210 PRO A N 1
ATOM 1658 C CA . PRO A 1 210 ? 24.671 6.806 -75.668 1.00 84.50 210 PRO A CA 1
ATOM 1659 C C . PRO A 1 210 ? 24.589 6.578 -74.149 1.00 84.50 210 PRO A C 1
ATOM 1661 O O . PRO A 1 210 ? 23.604 6.966 -73.527 1.00 84.50 210 PRO A O 1
ATOM 1664 N N . SER A 1 211 ? 25.639 6.024 -73.530 1.00 83.00 211 SER A N 1
ATOM 1665 C CA . SER A 1 211 ? 25.730 5.805 -72.078 1.00 83.00 211 SER A CA 1
ATOM 1666 C C . SER A 1 211 ? 25.704 7.095 -71.248 1.00 83.00 211 SER A C 1
ATOM 1668 O O . SER A 1 211 ? 25.356 7.058 -70.071 1.00 83.00 211 SER A O 1
ATOM 1670 N N . PHE A 1 212 ? 26.005 8.254 -71.843 1.00 83.62 212 PHE A N 1
ATOM 1671 C CA . PHE A 1 212 ? 25.944 9.544 -71.147 1.00 83.62 212 PHE A CA 1
ATOM 1672 C C . PHE A 1 212 ? 24.504 10.037 -70.959 1.00 83.62 212 PHE A C 1
ATOM 1674 O O . PHE A 1 212 ? 24.270 10.925 -70.141 1.00 83.62 212 PHE A O 1
ATOM 1681 N N . ARG A 1 213 ? 23.540 9.451 -71.684 1.00 81.75 213 ARG A N 1
ATOM 1682 C CA . ARG A 1 213 ? 22.115 9.802 -71.601 1.00 81.75 213 ARG A CA 1
ATOM 1683 C C . ARG A 1 213 ? 21.440 9.256 -70.341 1.00 81.75 213 ARG A C 1
ATOM 1685 O O . ARG A 1 213 ? 20.394 9.765 -69.960 1.00 81.75 213 ARG A O 1
ATOM 1692 N N . ARG A 1 214 ? 22.017 8.235 -69.694 1.00 82.94 214 ARG A N 1
ATOM 1693 C CA . ARG A 1 214 ? 21.495 7.648 -68.449 1.00 82.94 214 ARG A CA 1
ATOM 1694 C C . ARG A 1 214 ? 22.232 8.207 -67.235 1.00 82.94 214 ARG A C 1
ATOM 1696 O O . ARG A 1 214 ? 23.419 8.538 -67.317 1.00 82.94 214 ARG A O 1
ATOM 1703 N N . GLY A 1 215 ? 21.542 8.335 -66.105 1.00 79.19 215 GLY A N 1
ATOM 1704 C CA . GLY A 1 215 ? 22.190 8.626 -64.823 1.00 79.19 215 GLY A CA 1
ATOM 1705 C C . GLY A 1 215 ? 23.102 7.470 -64.389 1.00 79.19 215 GLY A C 1
ATOM 1706 O O . GLY A 1 215 ? 22.971 6.369 -64.919 1.00 79.19 215 GLY A O 1
ATOM 1707 N N . PRO A 1 216 ? 24.049 7.694 -63.464 1.00 81.12 216 PRO A N 1
ATOM 1708 C CA . PRO A 1 216 ? 24.759 6.589 -62.829 1.00 81.12 216 PRO A CA 1
ATOM 1709 C C . PRO A 1 216 ? 23.750 5.695 -62.097 1.00 81.12 216 PRO A C 1
ATOM 1711 O O . PRO A 1 216 ? 22.990 6.165 -61.248 1.00 81.12 216 PRO A O 1
ATOM 1714 N N . GLU A 1 217 ? 23.731 4.420 -62.470 1.00 83.56 217 GLU A N 1
ATOM 1715 C CA . GLU A 1 217 ? 22.871 3.402 -61.875 1.00 83.56 217 GLU A CA 1
ATOM 1716 C C . GLU A 1 217 ? 23.555 2.867 -60.612 1.00 83.56 217 GLU A C 1
ATOM 1718 O O . GLU A 1 217 ? 24.726 2.488 -60.636 1.00 83.56 217 GLU A O 1
ATOM 1723 N N . PHE A 1 218 ? 22.833 2.874 -59.493 1.00 85.44 218 PHE A N 1
ATOM 1724 C CA . PHE A 1 218 ? 23.295 2.289 -58.237 1.00 85.44 218 PHE A CA 1
ATOM 1725 C C . PHE A 1 218 ? 22.494 1.019 -57.961 1.00 85.44 218 PHE A C 1
ATOM 1727 O O . PHE A 1 218 ? 21.294 1.002 -58.249 1.00 85.44 218 PHE A O 1
ATOM 1734 N N . PRO A 1 219 ? 23.110 -0.021 -57.373 1.00 86.56 219 PRO A N 1
ATOM 1735 C CA . PRO A 1 219 ? 22.358 -1.184 -56.929 1.00 86.56 219 PRO A CA 1
ATOM 1736 C C . PRO A 1 219 ? 21.289 -0.749 -55.920 1.00 86.56 219 PRO A C 1
ATOM 1738 O O . PRO A 1 219 ? 21.536 0.118 -55.066 1.00 86.56 219 PRO A O 1
ATOM 1741 N N . GLN A 1 220 ? 20.099 -1.341 -56.036 1.00 83.50 220 GLN A N 1
ATOM 1742 C CA . GLN A 1 220 ? 19.072 -1.216 -55.007 1.00 83.50 220 GLN A CA 1
ATOM 1743 C C . GLN A 1 220 ? 19.624 -1.836 -53.721 1.00 83.50 220 GLN A C 1
ATOM 1745 O O . GLN A 1 220 ? 20.216 -2.912 -53.753 1.00 83.50 220 GLN A O 1
ATOM 1750 N N . LEU A 1 221 ? 19.511 -1.103 -52.614 1.00 82.12 221 LEU A N 1
ATOM 1751 C CA . LEU A 1 221 ? 19.969 -1.565 -51.310 1.00 82.12 221 LEU A CA 1
ATOM 1752 C C . LEU A 1 221 ? 18.746 -1.859 -50.459 1.00 82.12 221 LEU A C 1
ATOM 1754 O O . LEU A 1 221 ? 17.913 -0.970 -50.267 1.00 82.12 221 LEU A O 1
ATOM 1758 N N . ASP A 1 222 ? 18.694 -3.066 -49.911 1.00 83.81 222 ASP A N 1
ATOM 1759 C CA . ASP A 1 222 ? 17.766 -3.396 -48.842 1.00 83.81 222 ASP A CA 1
ATOM 1760 C C . ASP A 1 222 ? 18.294 -2.781 -47.548 1.00 83.81 222 ASP A C 1
ATOM 1762 O O . ASP A 1 222 ? 19.336 -3.171 -47.015 1.00 83.81 222 ASP A O 1
ATOM 1766 N N . TRP A 1 223 ? 17.608 -1.747 -47.072 1.00 80.56 223 TRP A N 1
ATOM 1767 C CA . TRP A 1 223 ? 17.997 -1.067 -45.845 1.00 80.56 223 TRP A CA 1
ATOM 1768 C C . TRP A 1 223 ? 17.766 -1.964 -44.634 1.00 80.56 223 TRP A C 1
ATOM 1770 O O . TRP A 1 223 ? 16.726 -2.611 -44.516 1.00 80.56 223 TRP A O 1
ATOM 1780 N N . TRP A 1 224 ? 18.704 -1.934 -43.685 1.00 82.06 224 TRP A N 1
ATOM 1781 C CA . TRP A 1 224 ? 18.508 -2.608 -42.406 1.00 82.06 224 TRP A CA 1
ATOM 1782 C C . TRP A 1 224 ? 17.253 -2.077 -41.696 1.00 82.06 224 TRP A C 1
ATOM 1784 O O . TRP A 1 224 ? 17.052 -0.853 -41.661 1.00 82.06 224 TRP A O 1
ATOM 1794 N N . PRO A 1 225 ? 16.427 -2.968 -41.117 1.00 80.44 225 PRO A N 1
ATOM 1795 C CA . PRO A 1 225 ? 15.272 -2.562 -40.333 1.00 80.44 225 PRO A CA 1
ATOM 1796 C C . PRO A 1 225 ? 15.726 -1.793 -39.090 1.00 80.44 225 PRO A C 1
ATOM 1798 O O . PRO A 1 225 ? 16.721 -2.138 -38.450 1.00 80.44 225 PRO A O 1
ATOM 1801 N N . GLU A 1 226 ? 14.991 -0.741 -38.743 1.00 78.56 226 GLU A N 1
ATOM 1802 C CA . GLU A 1 226 ? 15.242 0.013 -37.516 1.00 78.56 226 GLU A CA 1
ATOM 1803 C C . GLU A 1 226 ? 14.809 -0.806 -36.298 1.00 78.56 226 GLU A C 1
ATOM 1805 O O . GLU A 1 226 ? 13.815 -1.536 -36.334 1.00 78.56 226 GLU A O 1
ATOM 1810 N N . ALA A 1 227 ? 15.546 -0.682 -35.195 1.00 76.81 227 ALA A N 1
ATOM 1811 C CA . ALA A 1 227 ? 15.179 -1.339 -33.951 1.00 76.81 227 ALA A CA 1
ATOM 1812 C C . ALA A 1 227 ? 13.895 -0.695 -33.399 1.00 76.81 227 ALA A C 1
ATOM 1814 O O . ALA A 1 227 ? 13.925 0.412 -32.851 1.00 76.81 227 ALA A O 1
ATOM 1815 N N . SER A 1 228 ? 12.757 -1.384 -33.544 1.00 68.94 228 SER A N 1
ATOM 1816 C CA . SER A 1 228 ? 11.474 -0.953 -32.988 1.00 68.94 228 SER A CA 1
ATOM 1817 C C . SER A 1 228 ? 11.426 -1.257 -31.491 1.00 68.94 228 SER A C 1
ATOM 1819 O O . SER A 1 228 ? 11.368 -2.413 -31.074 1.00 68.94 228 SER A O 1
ATOM 1821 N N . MET A 1 229 ? 11.425 -0.211 -30.669 1.00 64.56 229 MET A N 1
ATOM 1822 C CA . MET A 1 229 ? 11.449 -0.333 -29.204 1.00 64.56 229 MET A CA 1
ATOM 1823 C C . MET A 1 229 ? 10.048 -0.319 -28.572 1.00 64.56 229 MET A C 1
ATOM 1825 O O . MET A 1 229 ? 9.920 -0.476 -27.358 1.00 64.56 229 MET A O 1
ATOM 1829 N N . ASN A 1 230 ? 9.012 -0.157 -29.402 1.00 59.62 230 ASN A N 1
ATOM 1830 C CA . ASN A 1 230 ? 7.600 -0.138 -29.030 1.00 59.62 230 ASN A CA 1
ATOM 1831 C C . ASN A 1 230 ? 6.887 -1.384 -29.575 1.00 59.62 230 ASN A C 1
ATOM 1833 O O . ASN A 1 230 ? 6.028 -1.281 -30.444 1.00 59.62 230 ASN A O 1
ATOM 1837 N N . SER A 1 231 ? 7.220 -2.572 -29.077 1.00 51.47 231 SER A N 1
ATOM 1838 C CA . SER A 1 231 ? 6.351 -3.743 -29.242 1.00 51.47 231 SER A CA 1
ATOM 1839 C C . SER A 1 231 ? 5.467 -3.911 -28.004 1.00 51.47 231 SER A C 1
ATOM 1841 O O . SER A 1 231 ? 5.605 -4.860 -27.240 1.00 51.47 231 SER A O 1
ATOM 1843 N N . GLU A 1 232 ? 4.549 -2.965 -27.776 1.00 49.06 232 GLU A N 1
ATOM 1844 C CA . GLU A 1 232 ? 3.403 -3.220 -26.884 1.00 49.06 232 GLU A CA 1
ATOM 1845 C C . GLU A 1 232 ? 2.207 -3.851 -27.625 1.00 49.06 232 GLU A C 1
ATOM 1847 O O . GLU A 1 232 ? 1.301 -4.325 -26.960 1.00 49.06 232 GLU A O 1
ATOM 1852 N N . ASN A 1 233 ? 2.250 -4.013 -28.960 1.00 45.06 233 ASN A N 1
ATOM 1853 C CA . ASN A 1 233 ? 1.206 -4.703 -29.740 1.00 45.06 233 ASN A CA 1
ATOM 1854 C C . ASN A 1 233 ? 1.791 -5.736 -30.718 1.00 45.06 233 ASN A C 1
ATOM 1856 O O . ASN A 1 233 ? 1.848 -5.508 -31.923 1.00 45.06 233 ASN A O 1
ATOM 1860 N N . GLY A 1 234 ? 2.252 -6.874 -30.200 1.00 41.88 234 GLY A N 1
ATOM 1861 C CA . GLY A 1 234 ? 2.806 -7.957 -31.020 1.00 41.88 234 GLY A CA 1
ATOM 1862 C C . GLY A 1 234 ? 2.681 -9.343 -30.396 1.00 41.88 234 GLY A C 1
ATOM 1863 O O . GLY A 1 234 ? 3.508 -10.203 -30.671 1.00 41.88 234 GLY A O 1
ATOM 1864 N N . ALA A 1 235 ? 1.682 -9.559 -29.538 1.00 36.38 235 ALA A N 1
ATOM 1865 C CA . ALA A 1 235 ? 1.110 -10.886 -29.373 1.00 36.38 235 ALA A CA 1
ATOM 1866 C C . ALA A 1 235 ? -0.021 -10.977 -30.399 1.00 36.38 235 ALA A C 1
ATOM 1868 O O . ALA A 1 235 ? -1.120 -10.476 -30.172 1.00 36.38 235 ALA A O 1
ATOM 1869 N N . SER A 1 236 ? 0.277 -11.540 -31.568 1.00 38.00 236 SER A N 1
ATOM 1870 C CA . SER A 1 236 ? -0.764 -12.137 -32.391 1.00 38.00 236 SER A CA 1
ATOM 1871 C C . SER A 1 236 ? -1.340 -13.287 -31.574 1.00 38.00 236 SER A C 1
ATOM 1873 O O . SER A 1 236 ? -0.729 -14.354 -31.477 1.00 38.00 236 SER A O 1
ATOM 1875 N N . ASP A 1 237 ? -2.469 -13.022 -30.926 1.00 39.53 237 ASP A N 1
ATOM 1876 C CA . ASP A 1 237 ? -3.377 -14.050 -30.449 1.00 39.53 237 ASP A CA 1
ATOM 1877 C C . ASP A 1 237 ? -3.705 -14.920 -31.667 1.00 39.53 237 ASP A C 1
ATOM 1879 O O . ASP A 1 237 ? -4.373 -14.485 -32.605 1.00 39.53 237 ASP A O 1
ATOM 1883 N N . GLY A 1 238 ? -3.113 -16.111 -31.705 1.00 45.38 238 GLY A N 1
ATOM 1884 C CA . GLY A 1 238 ? -3.429 -17.124 -32.695 1.00 45.38 238 GLY A CA 1
ATOM 1885 C C . GLY A 1 238 ? -4.821 -17.660 -32.398 1.00 45.38 238 GLY A C 1
ATOM 1886 O O . GLY A 1 238 ? -4.978 -18.546 -31.559 1.00 45.38 238 GLY A O 1
ATOM 1887 N N . ARG A 1 239 ? -5.815 -17.097 -33.078 1.00 35.59 239 ARG A N 1
ATOM 1888 C CA . ARG A 1 239 ? -7.097 -17.736 -33.366 1.00 35.59 239 ARG A CA 1
ATOM 1889 C C . ARG A 1 239 ? -7.285 -17.792 -34.869 1.00 35.59 239 ARG A C 1
ATOM 1891 O O . ARG A 1 239 ? -7.009 -16.761 -35.521 1.00 35.59 239 ARG A O 1
#

Sequence (239 aa):
MTIPFPSALHWGLIVFLGFGEFPLNTVVFRLFGEAEFLTYLMASTLALIIPVIGLFIGIHMRHAIPRMAGNILIGLLAPITVGGALYAVSLLRNTYISSQFSAGAPMASDQGRLAWALFALNSLVFFGVLAASYFAHDPDEKLDLFHKSLTSLDRKRRAVRKRLFRIGTRINGEIQAAKSHIEQIRSLTRERVAMYRQTNIRFRRLLPPPSFRRGPEFPQLDWWPEASMNSENGASDGR